Protein AF-A0A8S0FQQ5-F1 (afdb_monomer)

Foldseek 3Di:
DLLCCCQPPPVCNVVSLVVCQVCVLVLLLVLLCQCVDDADDSNLSSLVSVVSCVVVPCLVSNLVSQVVVVDVVSNVVSVVSVVDDLLVSARPDQDDQDPLQDCVVFQFWAFPVPRDGDDPVVSRVVSSLVSGPCRPHRRVVVVVVVVGTDPVSVVRRVVSVVCSVVVDDDPDPPDPPDDDDD

Mean predicted aligned error: 12.07 Å

Sequence (182 aa):
MIARAFNKLKTLRQDARIWLLKYPEHAITGLLPAALGKTGEAQDNARAALRMLTENGHQPLLQEIARRYNQPEVTDAVNALLALDPLDNHPTKIPTLPTFYQPSLWTRPLLKANAQSLPDSALLHLGEMLRFPQEEALYPGLLQVKDACTTDSLAEFAWDLFTARTGRPLARRRKRVGRSLR

Solvent-accessible surface area (backbone atoms only — not comparable to full-atom values): 10772 Å² total; per-residue (Å²): 111,56,39,50,30,42,71,68,31,83,86,44,18,64,60,31,47,53,49,41,71,73,38,48,68,65,43,48,66,68,28,49,63,37,45,72,44,70,90,44,73,64,16,54,24,21,44,52,50,51,47,54,41,38,78,74,66,41,46,67,58,49,55,51,55,30,55,72,68,74,38,69,68,53,39,50,52,49,50,50,60,71,67,50,54,74,71,71,73,60,63,92,71,76,70,78,81,58,93,70,72,56,68,89,83,44,56,62,36,24,31,64,90,74,68,44,61,60,53,73,69,56,51,52,52,52,53,49,59,70,64,48,85,71,81,87,57,77,58,54,61,58,54,52,48,58,71,45,29,35,69,69,35,45,50,49,29,54,46,44,54,50,29,53,73,67,73,52,88,70,81,72,79,71,75,89,82,73,89,78,93,129

Nearest PDB structures (foldseek):
  8cdj-assembly1_D  TM=4.558E-01  e=4.189E+00  Homo sapiens
  8g4j-assembly2_B  TM=3.381E-01  e=1.688E+00  Cavia porcellus

Radius of gyration: 21.46 Å; Cα contacts (8 Å, |Δi|>4): 164; chains: 1; bounding box: 44×34×77 Å

pLDDT: mean 75.8, std 12.24, range [32.28, 89.06]

Secondary structure (DSSP, 8-state):
-HHHHHHH-TTTHHHHHHHHHHSHHHHHHHHHHHHHSSSSHHHHHHHHH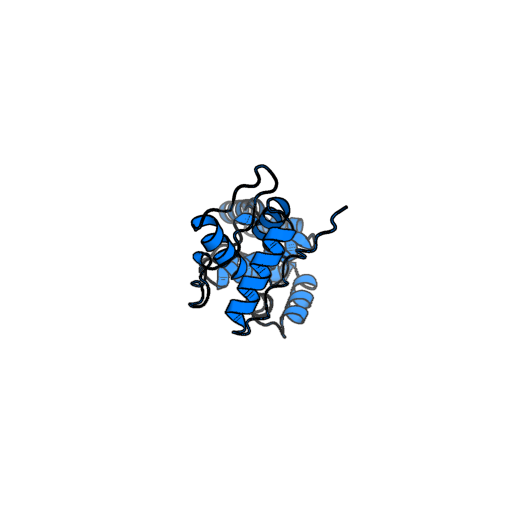HHHHIIIIIHHHHHHHHHHTT-HHHHHHHHHHHHS-GGG---SSPPPPPTT--GGGSPPPBBTTT-PBPPHHHHHHHHHHHTS--SSS--HHHHHHHHHB-HHHHHHHHHHHHHHHHT---------------

Structure (mmCIF, N/CA/C/O backbone):
data_AF-A0A8S0FQQ5-F1
#
_entry.id   AF-A0A8S0FQQ5-F1
#
loop_
_atom_site.group_PDB
_atom_site.id
_atom_site.type_symbol
_atom_site.label_atom_id
_atom_site.label_alt_id
_atom_site.label_comp_id
_atom_site.label_asym_id
_atom_site.label_entity_id
_atom_site.label_seq_id
_atom_site.pdbx_PDB_ins_code
_atom_site.Cartn_x
_atom_site.Cartn_y
_atom_site.Cartn_z
_atom_site.occupancy
_atom_site.B_iso_or_equiv
_atom_site.auth_seq_id
_atom_site.auth_comp_id
_atom_site.auth_asym_id
_atom_site.auth_atom_id
_atom_site.pdbx_PDB_model_num
ATOM 1 N N . MET A 1 1 ? -15.777 -6.438 9.113 1.00 59.88 1 MET A N 1
ATOM 2 C CA . MET A 1 1 ? -16.432 -6.806 7.832 1.00 59.88 1 MET A CA 1
ATOM 3 C C . MET A 1 1 ? -16.317 -5.711 6.774 1.00 59.88 1 MET A C 1
ATOM 5 O O . MET A 1 1 ? -15.878 -6.029 5.678 1.00 59.88 1 MET A O 1
ATOM 9 N N . ILE A 1 2 ? -16.615 -4.444 7.086 1.00 67.88 2 ILE A N 1
ATOM 10 C CA . ILE A 1 2 ? -16.604 -3.345 6.098 1.00 67.88 2 ILE A CA 1
ATOM 11 C C . ILE A 1 2 ? -15.196 -3.021 5.563 1.00 67.88 2 ILE A C 1
ATOM 13 O O . ILE A 1 2 ? -15.035 -2.905 4.356 1.00 67.88 2 ILE A O 1
ATOM 17 N N . ALA A 1 3 ? -14.150 -3.013 6.401 1.00 65.06 3 ALA A N 1
ATOM 18 C CA . ALA A 1 3 ? -12.768 -2.829 5.919 1.00 65.06 3 ALA A CA 1
ATOM 19 C C . ALA A 1 3 ? -12.280 -3.945 4.978 1.00 65.06 3 ALA A C 1
ATOM 21 O O . ALA A 1 3 ? -11.547 -3.686 4.031 1.00 65.06 3 ALA A O 1
ATOM 22 N N . ARG A 1 4 ? -12.726 -5.189 5.193 1.00 70.88 4 ARG A N 1
ATOM 23 C CA . ARG A 1 4 ? -12.446 -6.296 4.266 1.00 70.88 4 ARG A CA 1
ATOM 24 C C . ARG A 1 4 ? -13.230 -6.135 2.964 1.00 70.88 4 ARG A C 1
ATOM 26 O O . ARG A 1 4 ? -12.691 -6.411 1.904 1.00 70.88 4 ARG A O 1
ATOM 33 N N . ALA A 1 5 ? -14.488 -5.697 3.032 1.00 63.84 5 ALA A N 1
ATOM 34 C CA . ALA A 1 5 ? -15.281 -5.425 1.835 1.00 63.84 5 ALA A CA 1
ATOM 35 C C . ALA A 1 5 ? -14.650 -4.306 0.993 1.00 63.84 5 ALA A C 1
ATOM 37 O O . ALA A 1 5 ? -14.487 -4.469 -0.210 1.00 63.84 5 ALA A O 1
ATOM 38 N N . PHE A 1 6 ? -14.188 -3.242 1.645 1.00 58.16 6 PHE A N 1
ATOM 39 C CA . PHE A 1 6 ? -13.429 -2.163 1.026 1.00 58.16 6 PHE A CA 1
ATOM 40 C C . PHE A 1 6 ? -12.131 -2.654 0.352 1.00 58.16 6 PHE A C 1
ATOM 42 O O . PHE A 1 6 ? -11.937 -2.421 -0.839 1.00 58.16 6 PHE A O 1
ATOM 49 N N . ASN A 1 7 ? -11.294 -3.409 1.071 1.00 64.50 7 ASN A N 1
ATOM 50 C CA . ASN A 1 7 ? -9.952 -3.785 0.604 1.00 64.50 7 ASN A CA 1
ATOM 51 C C . ASN A 1 7 ? -9.863 -5.119 -0.168 1.00 64.50 7 ASN A C 1
ATOM 53 O O . ASN A 1 7 ? -8.773 -5.614 -0.431 1.00 64.50 7 ASN A O 1
ATOM 57 N N . LYS A 1 8 ? -10.981 -5.807 -0.433 1.00 65.50 8 LYS A N 1
ATOM 58 C CA . LYS A 1 8 ? -10.959 -7.097 -1.162 1.00 65.50 8 LYS A CA 1
ATOM 59 C C . LYS A 1 8 ? -12.085 -7.257 -2.167 1.00 65.50 8 LYS A C 1
ATOM 61 O O . LYS A 1 8 ? -11.915 -7.954 -3.167 1.00 65.50 8 LYS A O 1
ATOM 66 N N . LEU A 1 9 ? -13.256 -6.681 -1.907 1.00 66.75 9 LEU A N 1
ATOM 67 C CA . LEU A 1 9 ? -14.448 -6.944 -2.707 1.00 66.75 9 LEU A CA 1
ATOM 68 C C . LEU A 1 9 ? -14.660 -5.795 -3.686 1.00 66.75 9 LEU A C 1
ATOM 70 O O . LEU A 1 9 ? -15.312 -4.812 -3.361 1.00 66.75 9 LEU A O 1
ATOM 74 N N . LYS A 1 10 ? -14.146 -5.945 -4.916 1.00 64.94 10 LYS A N 1
ATOM 75 C CA . LYS A 1 10 ? -14.287 -4.940 -5.991 1.00 64.94 10 LYS A CA 1
ATOM 76 C C . LYS A 1 10 ? -15.727 -4.439 -6.174 1.00 64.94 10 LYS A C 1
ATOM 78 O O . LYS A 1 10 ? -15.916 -3.267 -6.463 1.00 64.94 10 LYS A O 1
ATOM 83 N N . THR A 1 11 ? -16.719 -5.313 -5.999 1.00 68.62 11 THR A N 1
ATOM 84 C CA . THR A 1 11 ? -18.147 -4.995 -6.147 1.00 68.62 11 THR A CA 1
ATOM 85 C C . THR A 1 11 ? -18.728 -4.223 -4.965 1.00 68.62 11 THR A C 1
ATOM 87 O O . THR A 1 11 ? -19.568 -3.363 -5.173 1.00 68.62 11 THR A O 1
ATOM 90 N N . LEU A 1 12 ? -18.270 -4.498 -3.740 1.00 71.56 12 LEU A N 1
ATOM 91 C CA . LEU A 1 12 ? -18.779 -3.873 -2.510 1.00 71.56 12 LEU A CA 1
ATOM 92 C C . LEU A 1 12 ? -17.894 -2.722 -2.017 1.00 71.56 12 LEU A C 1
ATOM 94 O O . LEU A 1 12 ? -18.214 -2.079 -1.021 1.00 71.56 12 LEU A O 1
ATOM 98 N N . ARG A 1 13 ? -16.773 -2.455 -2.696 1.00 71.56 13 ARG A N 1
ATOM 99 C CA . ARG A 1 13 ? -15.806 -1.427 -2.306 1.00 71.56 13 ARG A CA 1
ATOM 100 C C . ARG A 1 13 ? -16.418 -0.037 -2.302 1.00 71.56 13 ARG A C 1
ATOM 102 O O . ARG A 1 13 ? -16.200 0.705 -1.350 1.00 71.56 13 ARG A O 1
ATOM 109 N N . GLN A 1 14 ? -17.165 0.308 -3.348 1.00 74.38 14 GLN A N 1
ATOM 110 C CA . GLN A 1 14 ? -17.753 1.638 -3.469 1.00 74.38 14 GLN A CA 1
ATOM 111 C C . GLN A 1 14 ? -18.776 1.881 -2.354 1.00 74.38 14 GLN A C 1
ATOM 113 O O . GLN A 1 14 ? -18.714 2.907 -1.682 1.00 74.38 14 GLN A O 1
ATOM 118 N N . ASP A 1 15 ? -19.632 0.897 -2.081 1.00 78.25 15 ASP A N 1
ATOM 119 C CA . ASP A 1 15 ? -20.621 0.969 -1.002 1.00 78.25 15 ASP A CA 1
ATOM 120 C C . ASP A 1 15 ? -19.953 1.013 0.377 1.00 78.25 15 ASP A C 1
ATOM 122 O O . ASP A 1 15 ? -20.341 1.803 1.240 1.00 78.25 15 ASP A O 1
ATOM 126 N N . ALA A 1 16 ? -18.894 0.220 0.577 1.00 79.25 16 ALA A N 1
ATOM 127 C CA . ALA A 1 16 ? -18.097 0.252 1.796 1.00 79.25 16 ALA A CA 1
ATOM 128 C C . ALA A 1 16 ? -17.423 1.618 1.992 1.00 79.25 16 ALA A C 1
ATOM 130 O O . ALA A 1 16 ? -17.444 2.146 3.100 1.00 79.25 16 ALA A O 1
ATOM 131 N N . ARG A 1 17 ? -16.879 2.223 0.930 1.00 79.38 17 ARG A N 1
ATOM 132 C CA . ARG A 1 17 ? -16.283 3.564 0.972 1.00 79.38 17 ARG A CA 1
ATOM 133 C C . ARG A 1 17 ? -17.321 4.626 1.318 1.00 79.38 17 ARG A C 1
ATOM 135 O O . ARG A 1 17 ? -17.073 5.438 2.203 1.00 79.38 17 ARG A O 1
ATOM 142 N N . ILE A 1 18 ? -18.485 4.595 0.668 1.00 83.94 18 ILE A N 1
ATOM 143 C CA . ILE A 1 18 ? -19.594 5.514 0.959 1.00 83.94 18 ILE A CA 1
ATOM 144 C C . ILE A 1 18 ? -19.992 5.398 2.431 1.00 83.94 18 ILE A C 1
ATOM 146 O O . ILE A 1 18 ? -20.146 6.413 3.105 1.00 83.94 18 ILE A O 1
ATOM 150 N N . TRP A 1 19 ? -20.112 4.178 2.956 1.00 87.25 19 TRP A N 1
ATOM 151 C CA . TRP A 1 19 ? -20.448 3.969 4.360 1.00 87.25 19 TRP A CA 1
ATOM 152 C C . TRP A 1 19 ? -19.359 4.484 5.311 1.00 87.25 19 TRP A C 1
ATOM 154 O O . TRP A 1 19 ? -19.681 5.161 6.284 1.00 87.25 19 TRP A O 1
ATOM 164 N N . LEU A 1 20 ? -18.080 4.213 5.017 1.00 85.38 20 LEU A N 1
ATOM 165 C CA . LEU A 1 20 ? -16.943 4.672 5.824 1.00 85.38 20 LEU A CA 1
ATOM 166 C C . LEU A 1 20 ? -16.873 6.204 5.885 1.00 85.38 20 LEU A C 1
ATOM 168 O O . LEU A 1 20 ? -16.684 6.754 6.965 1.00 85.38 20 LEU A O 1
ATOM 172 N N . LEU A 1 21 ? -17.084 6.887 4.756 1.00 86.19 21 LEU A N 1
ATOM 173 C CA . LEU A 1 21 ? -17.114 8.353 4.691 1.00 86.19 21 LEU A CA 1
ATOM 174 C C . LEU A 1 21 ? -18.376 8.949 5.323 1.00 86.19 21 LEU A C 1
ATOM 176 O O . LEU A 1 21 ? -18.340 10.058 5.848 1.00 86.19 21 LEU A O 1
ATOM 180 N N . LYS A 1 22 ? -19.496 8.220 5.297 1.00 88.50 22 LYS A N 1
ATOM 181 C CA . LYS A 1 22 ? -20.749 8.647 5.932 1.00 88.50 22 LYS A CA 1
ATOM 182 C C . LYS A 1 22 ? -20.711 8.505 7.457 1.00 88.50 22 LYS A C 1
ATOM 184 O O . LYS A 1 22 ? -21.326 9.311 8.148 1.00 88.50 22 LYS A O 1
ATOM 189 N N . TYR A 1 23 ? -19.995 7.507 7.979 1.00 87.75 23 TYR A N 1
ATOM 190 C CA . TYR A 1 23 ? -19.892 7.220 9.415 1.00 87.75 23 TYR A CA 1
ATOM 191 C C . TYR A 1 23 ? -18.430 7.088 9.885 1.00 87.75 23 TYR A C 1
ATOM 193 O O . TYR A 1 23 ? -18.047 6.046 10.432 1.00 87.75 23 TYR A O 1
ATOM 201 N N . PRO A 1 24 ? -17.599 8.137 9.723 1.00 87.50 24 PRO A N 1
ATOM 202 C CA . PRO A 1 24 ? -16.160 8.047 9.962 1.00 87.50 24 PRO A CA 1
ATOM 203 C C . PRO A 1 24 ? -15.827 7.789 11.437 1.00 87.50 24 PRO A C 1
ATOM 205 O O . PRO A 1 24 ? -14.917 7.024 11.734 1.00 87.50 24 PRO A O 1
ATOM 208 N N . GLU A 1 25 ? -16.604 8.327 12.381 1.00 88.25 25 GLU A N 1
ATOM 209 C CA . GLU A 1 25 ? -16.388 8.103 13.819 1.00 88.25 25 GLU A CA 1
ATOM 210 C C . GLU A 1 25 ? -16.600 6.635 14.224 1.00 88.25 25 GLU A C 1
ATOM 212 O O . GLU A 1 25 ? -15.787 6.044 14.939 1.00 88.25 25 GLU A O 1
ATOM 217 N N . HIS A 1 26 ? -17.666 6.014 13.714 1.00 87.69 26 HIS A N 1
ATOM 218 C CA . HIS A 1 26 ? -17.996 4.618 14.010 1.00 87.69 26 HIS A CA 1
ATOM 219 C C . HIS A 1 26 ? -17.000 3.674 13.334 1.00 87.69 26 HIS A C 1
ATOM 221 O O . HIS A 1 26 ? -16.572 2.679 13.923 1.00 87.69 26 HIS A O 1
ATOM 227 N N . ALA A 1 27 ? -16.599 4.017 12.107 1.00 87.56 27 ALA A N 1
ATOM 228 C CA . ALA A 1 27 ? -15.558 3.315 11.384 1.00 87.56 27 ALA A CA 1
ATOM 229 C C . ALA A 1 27 ? -14.238 3.342 12.159 1.00 87.56 27 ALA A C 1
ATOM 231 O O . ALA A 1 27 ? -13.706 2.283 12.477 1.00 87.56 27 ALA A O 1
ATOM 232 N N . ILE A 1 28 ? -13.734 4.523 12.523 1.00 87.19 28 ILE A N 1
ATOM 233 C CA . ILE A 1 28 ? -12.456 4.660 13.229 1.00 87.19 28 ILE A CA 1
ATOM 234 C C . ILE A 1 28 ? -12.481 3.896 14.551 1.00 87.19 28 ILE A C 1
ATOM 236 O O . ILE A 1 28 ? -11.562 3.126 14.819 1.00 87.19 28 ILE A O 1
ATOM 240 N N . THR A 1 29 ? -13.549 4.038 15.338 1.00 87.31 29 THR A N 1
ATOM 241 C CA . THR A 1 29 ? -13.667 3.369 16.642 1.00 87.31 29 THR A CA 1
ATOM 242 C C . THR A 1 29 ? -13.578 1.847 16.513 1.00 87.31 29 THR A C 1
ATOM 244 O O . THR A 1 29 ? -12.898 1.205 17.308 1.00 87.31 29 THR A O 1
ATOM 247 N N . GLY A 1 30 ? -14.206 1.263 15.487 1.00 85.31 30 GLY A N 1
ATOM 248 C CA . GLY A 1 30 ? -14.146 -0.179 15.231 1.00 85.31 30 GLY A CA 1
ATOM 249 C C . GLY A 1 30 ? -12.868 -0.652 14.529 1.00 85.31 30 GLY A C 1
ATOM 250 O O . GLY A 1 30 ? -12.507 -1.825 14.634 1.00 85.31 30 GLY A O 1
ATOM 251 N N . LEU A 1 31 ? -12.181 0.231 13.800 1.00 85.81 31 LEU A N 1
ATOM 252 C CA . LEU A 1 31 ? -10.965 -0.092 13.051 1.00 85.81 31 LEU A CA 1
ATOM 253 C C . LEU A 1 31 ? -9.695 0.067 13.883 1.00 85.81 31 LEU A C 1
ATOM 255 O O . LEU A 1 31 ? -8.736 -0.658 13.627 1.00 85.81 31 LEU A O 1
ATOM 259 N N . LEU A 1 32 ? -9.691 0.948 14.888 1.00 85.25 32 LEU A N 1
ATOM 260 C CA . LEU A 1 32 ? -8.531 1.199 15.747 1.00 85.25 32 LEU A CA 1
ATOM 261 C C . LEU A 1 32 ? -7.985 -0.094 16.383 1.00 85.25 32 LEU A C 1
ATOM 263 O O . LEU A 1 32 ? -6.804 -0.391 16.194 1.00 85.25 32 LEU A O 1
ATOM 267 N N . PRO A 1 33 ? -8.814 -0.936 17.040 1.00 84.38 33 PRO A N 1
ATOM 268 C CA . PRO A 1 33 ? -8.320 -2.163 17.664 1.00 84.38 33 PRO A CA 1
ATOM 269 C C . PRO A 1 33 ? -7.786 -3.171 16.640 1.00 84.38 33 PRO A C 1
ATOM 271 O O . PRO A 1 33 ? -6.840 -3.903 16.914 1.00 84.38 33 PRO A O 1
ATOM 274 N N . ALA A 1 34 ? -8.368 -3.204 15.437 1.00 84.56 34 ALA A N 1
ATOM 275 C CA . ALA A 1 34 ? -7.908 -4.077 14.360 1.00 84.56 34 ALA A CA 1
ATOM 276 C C . ALA A 1 34 ? -6.589 -3.584 13.736 1.00 84.56 34 ALA A C 1
ATOM 278 O O . ALA A 1 34 ? -5.744 -4.403 13.385 1.00 84.56 34 ALA A O 1
ATOM 279 N N . ALA A 1 35 ? -6.389 -2.267 13.633 1.00 83.94 35 ALA A N 1
ATOM 280 C CA . ALA A 1 35 ? -5.174 -1.654 13.098 1.00 83.94 35 ALA A CA 1
ATOM 281 C C . ALA A 1 35 ? -3.974 -1.761 14.058 1.00 83.94 35 ALA A C 1
ATOM 283 O O . ALA A 1 35 ? -2.831 -1.875 13.604 1.00 83.94 35 ALA A O 1
ATOM 284 N N . LEU A 1 36 ? -4.234 -1.754 15.368 1.00 82.62 36 LEU A N 1
ATOM 285 C CA . LEU A 1 36 ? -3.226 -1.907 16.426 1.00 82.62 36 LEU A CA 1
ATOM 286 C C . LEU A 1 36 ? -3.043 -3.359 16.893 1.00 82.62 36 LEU A C 1
ATOM 288 O O . LEU A 1 36 ? -2.103 -3.663 17.621 1.00 82.62 36 LEU A O 1
ATOM 292 N N . GLY A 1 37 ? -3.939 -4.254 16.479 1.00 80.12 37 GLY A N 1
ATOM 293 C CA . GLY A 1 37 ? -3.918 -5.664 16.845 1.00 80.12 37 GLY A CA 1
ATOM 294 C C . GLY A 1 37 ? -2.818 -6.476 16.154 1.00 80.12 37 GLY A C 1
ATOM 295 O O . GLY A 1 37 ? -1.839 -5.954 15.623 1.00 80.12 37 GLY A O 1
ATOM 296 N N . LYS A 1 38 ? -2.988 -7.802 16.157 1.00 77.50 38 LYS A N 1
ATOM 297 C CA . LYS A 1 38 ? -2.005 -8.747 15.605 1.00 77.50 38 LYS A CA 1
ATOM 298 C C . LYS A 1 38 ? -1.747 -8.507 14.117 1.00 77.50 38 LYS A C 1
ATOM 300 O O . LYS A 1 38 ? -2.689 -8.332 13.342 1.00 77.50 38 LYS A O 1
ATOM 305 N N . THR A 1 39 ? -0.479 -8.616 13.725 1.00 75.50 39 THR A N 1
ATOM 306 C CA . THR A 1 39 ? -0.049 -8.504 12.331 1.00 75.50 39 THR A CA 1
ATOM 307 C C . THR A 1 39 ? -0.737 -9.545 11.455 1.00 75.50 39 THR A C 1
ATOM 309 O O . THR A 1 39 ? -0.754 -10.738 11.768 1.00 75.50 39 THR A O 1
ATOM 312 N N . GLY A 1 40 ? -1.324 -9.091 10.351 1.00 75.94 40 GLY A N 1
ATOM 313 C CA . GLY A 1 40 ? -2.044 -9.947 9.419 1.00 75.94 40 GLY A CA 1
ATOM 314 C C . GLY A 1 40 ? -3.076 -9.191 8.592 1.00 75.94 40 GLY A C 1
ATOM 315 O O . GLY A 1 40 ? -3.189 -7.972 8.645 1.00 75.94 40 GLY A O 1
ATOM 316 N N . GLU A 1 41 ? -3.886 -9.940 7.847 1.00 73.81 41 GLU A N 1
ATOM 317 C CA . GLU A 1 41 ? -4.825 -9.374 6.869 1.00 73.81 41 GLU A CA 1
ATOM 318 C C . GLU A 1 41 ? -5.848 -8.410 7.495 1.00 73.81 41 GLU A C 1
ATOM 320 O O . GLU A 1 41 ? -6.231 -7.413 6.886 1.00 73.81 41 GLU A O 1
ATOM 325 N N . ALA A 1 42 ? -6.302 -8.689 8.719 1.00 77.12 42 ALA A N 1
ATOM 326 C CA . ALA A 1 42 ? -7.230 -7.809 9.425 1.00 77.12 42 ALA A CA 1
ATOM 327 C C . ALA A 1 42 ? -6.599 -6.443 9.740 1.00 77.12 42 ALA A C 1
ATOM 329 O O . ALA A 1 42 ? -7.276 -5.424 9.600 1.00 77.12 42 ALA A O 1
ATOM 330 N N . GLN A 1 43 ? -5.313 -6.435 10.101 1.00 82.31 43 GLN A N 1
ATOM 331 C CA . GLN A 1 43 ? -4.548 -5.221 10.349 1.00 82.31 43 GLN A CA 1
ATOM 332 C C . GLN A 1 43 ? -4.327 -4.442 9.051 1.00 82.31 43 GLN A C 1
ATOM 334 O O . GLN A 1 43 ? -4.632 -3.252 9.012 1.00 82.31 43 GLN A O 1
ATOM 339 N N . ASP A 1 44 ? -3.892 -5.111 7.979 1.00 75.81 44 ASP A N 1
ATOM 340 C CA . ASP A 1 44 ? -3.676 -4.486 6.666 1.00 75.81 44 ASP A CA 1
ATOM 341 C C . ASP A 1 44 ? -4.964 -3.807 6.157 1.00 75.81 44 ASP A C 1
ATOM 343 O O . ASP A 1 44 ? -4.956 -2.638 5.771 1.00 75.81 44 ASP A O 1
ATOM 347 N N . ASN A 1 45 ? -6.106 -4.505 6.235 1.00 77.94 45 ASN A N 1
ATOM 348 C CA . ASN A 1 45 ? -7.409 -3.963 5.835 1.00 77.94 45 ASN A CA 1
ATOM 349 C C . ASN A 1 45 ? -7.829 -2.756 6.691 1.00 77.94 45 ASN A C 1
ATOM 351 O O . ASN A 1 45 ? -8.398 -1.795 6.172 1.00 77.94 45 ASN A O 1
ATOM 355 N N . ALA A 1 46 ? -7.594 -2.814 8.006 1.00 83.94 46 ALA A N 1
ATOM 356 C CA . ALA A 1 46 ? -7.956 -1.733 8.915 1.00 83.94 46 ALA A CA 1
ATOM 357 C C . ALA A 1 46 ? -7.089 -0.488 8.690 1.00 83.94 46 ALA A C 1
ATOM 359 O O . ALA A 1 46 ? -7.621 0.617 8.619 1.00 83.94 46 ALA A O 1
ATOM 360 N N . ARG A 1 47 ? -5.778 -0.668 8.499 1.00 83.12 47 ARG A N 1
ATOM 361 C CA . ARG A 1 47 ? -4.841 0.417 8.182 1.00 83.12 47 ARG A CA 1
ATOM 362 C C . ARG A 1 47 ? -5.174 1.085 6.850 1.00 83.12 47 ARG A C 1
ATOM 364 O O . ARG A 1 47 ? -5.191 2.310 6.794 1.00 83.12 47 ARG A O 1
ATOM 371 N N . ALA A 1 48 ? -5.510 0.309 5.817 1.00 79.06 48 ALA A N 1
ATOM 372 C CA . ALA A 1 48 ? -5.940 0.849 4.526 1.00 79.06 48 ALA A CA 1
ATOM 373 C C . ALA A 1 48 ? -7.201 1.723 4.659 1.00 79.06 48 ALA A C 1
ATOM 375 O O . ALA A 1 48 ? -7.230 2.851 4.175 1.00 79.06 48 ALA A O 1
ATOM 376 N N . ALA A 1 49 ? -8.219 1.246 5.384 1.00 83.00 49 ALA A N 1
ATOM 377 C CA . ALA A 1 49 ? -9.445 2.011 5.610 1.00 83.00 49 ALA A CA 1
ATOM 378 C C . ALA A 1 49 ? -9.209 3.287 6.444 1.00 83.00 49 ALA A C 1
ATOM 380 O O . ALA A 1 49 ? -9.783 4.329 6.135 1.00 83.00 49 ALA A O 1
ATOM 381 N N . LEU A 1 50 ? -8.355 3.234 7.475 1.00 85.25 50 LEU A N 1
ATOM 382 C CA . LEU A 1 50 ? -7.980 4.417 8.260 1.00 85.25 50 LEU A CA 1
ATOM 383 C C . LEU A 1 50 ? -7.210 5.439 7.417 1.00 85.25 50 LEU A C 1
ATOM 385 O O . LEU A 1 50 ? -7.496 6.628 7.509 1.00 85.25 50 LEU A O 1
ATOM 389 N N . ARG A 1 51 ? -6.287 4.987 6.561 1.00 81.25 51 ARG A N 1
ATOM 390 C CA . ARG A 1 51 ? -5.532 5.860 5.655 1.00 81.25 51 ARG A CA 1
ATOM 391 C C . ARG A 1 51 ? -6.454 6.576 4.671 1.00 81.25 51 ARG A C 1
ATOM 393 O O . ARG A 1 51 ? -6.393 7.798 4.571 1.00 81.25 51 ARG A O 1
ATOM 400 N N . MET A 1 52 ? -7.376 5.847 4.045 1.00 82.75 52 MET A N 1
ATOM 401 C CA . MET A 1 52 ? -8.401 6.441 3.185 1.00 82.75 52 MET A CA 1
ATOM 402 C C . MET A 1 52 ? -9.180 7.534 3.928 1.00 82.75 52 MET A C 1
ATOM 404 O O . MET A 1 52 ? -9.350 8.636 3.413 1.00 82.75 52 MET A O 1
ATOM 408 N N . LEU A 1 53 ? -9.582 7.293 5.179 1.00 85.38 53 LEU A N 1
ATOM 409 C CA . LEU A 1 53 ? -10.249 8.315 5.990 1.00 85.38 53 LEU A CA 1
ATOM 410 C C . LEU A 1 53 ? -9.346 9.531 6.260 1.00 85.38 53 LEU A C 1
ATOM 412 O O . LEU A 1 53 ? -9.821 10.663 6.173 1.00 85.38 53 LEU A O 1
ATOM 416 N N . THR A 1 54 ? -8.053 9.333 6.538 1.00 85.06 54 THR A N 1
ATOM 417 C CA . THR A 1 54 ? -7.103 10.443 6.741 1.00 85.06 54 THR A CA 1
ATOM 418 C C . THR A 1 54 ? -6.877 11.265 5.472 1.00 85.06 54 THR A C 1
ATOM 420 O O . THR A 1 54 ? -6.880 12.491 5.548 1.00 85.06 54 THR A O 1
ATOM 423 N N . GLU A 1 55 ? -6.783 10.621 4.306 1.00 81.69 55 GLU A N 1
ATOM 424 C CA . GLU A 1 55 ? -6.649 11.283 3.000 1.00 81.69 55 GLU A CA 1
ATOM 425 C C . GLU A 1 55 ? -7.902 12.097 2.638 1.00 81.69 55 GLU A C 1
ATOM 427 O O . GLU A 1 55 ? -7.806 13.116 1.961 1.00 81.69 55 GLU A O 1
ATOM 432 N N . ASN A 1 56 ? -9.074 11.699 3.145 1.00 84.19 56 ASN A N 1
ATOM 433 C CA . ASN A 1 56 ? -10.326 12.454 3.020 1.00 84.19 56 ASN A CA 1
ATOM 434 C C . ASN A 1 56 ? -10.515 13.506 4.140 1.00 84.19 56 ASN A C 1
ATOM 436 O O . ASN A 1 56 ? -11.608 14.041 4.306 1.00 84.19 56 ASN A O 1
ATOM 440 N N . GLY A 1 57 ? -9.467 13.82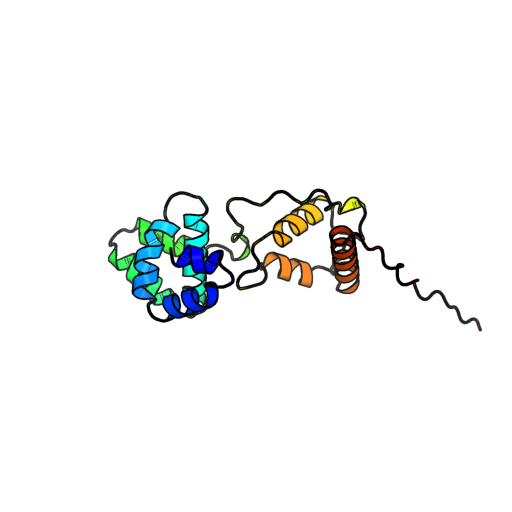4 4.910 1.00 85.00 57 GLY A N 1
ATOM 441 C CA . GLY A 1 57 ? -9.474 14.905 5.903 1.00 85.00 57 GLY A CA 1
ATOM 442 C C . GLY A 1 57 ? -9.950 14.512 7.306 1.00 85.00 57 GLY A C 1
ATOM 443 O O . GLY A 1 57 ? -10.055 15.373 8.177 1.00 85.00 57 GLY A O 1
ATOM 444 N N . HIS A 1 58 ? -10.191 13.226 7.582 1.00 88.44 58 HIS A N 1
ATOM 445 C CA . HIS A 1 58 ? -10.625 12.753 8.906 1.00 88.44 58 HIS A CA 1
ATOM 446 C C . HIS A 1 58 ? -9.466 12.460 9.878 1.00 88.44 58 HIS A C 1
ATOM 448 O O . HIS A 1 58 ? -9.669 11.814 10.907 1.00 88.44 58 HIS A O 1
ATOM 454 N N . GLN A 1 59 ? -8.254 12.950 9.600 1.00 86.50 59 GLN A N 1
ATOM 455 C CA . GLN A 1 59 ? -7.109 12.818 10.509 1.00 86.50 59 GLN A CA 1
ATOM 456 C C . GLN A 1 59 ? -7.357 13.418 11.910 1.00 86.50 59 GLN A C 1
ATOM 458 O O . GLN A 1 59 ? -7.038 12.738 12.889 1.00 86.50 59 GLN A O 1
ATOM 463 N N . PRO A 1 60 ? -7.970 14.612 12.070 1.00 87.94 60 PRO A N 1
ATOM 464 C CA . PRO A 1 60 ? -8.263 15.150 13.401 1.00 87.94 60 PRO A CA 1
ATOM 465 C C . PRO A 1 60 ? -9.230 14.263 14.195 1.00 87.94 60 PRO A C 1
ATOM 467 O O . PRO A 1 60 ? -9.064 14.078 15.398 1.00 87.94 60 PRO A O 1
ATOM 470 N N . LEU A 1 61 ? -10.208 13.656 13.512 1.00 88.62 61 LEU A N 1
ATOM 471 C CA . LEU A 1 61 ? -11.178 12.748 14.127 1.00 88.62 61 LEU A CA 1
ATOM 472 C C . LEU A 1 61 ? -10.513 11.451 14.611 1.00 88.62 61 LEU A C 1
ATOM 474 O O . LEU A 1 61 ? -10.870 10.933 15.666 1.00 88.62 61 LEU A O 1
ATOM 478 N N . LEU A 1 62 ? -9.518 10.947 13.873 1.00 87.75 62 LEU A N 1
ATOM 479 C CA . LEU A 1 62 ? -8.721 9.793 14.288 1.00 87.75 62 LEU A CA 1
ATOM 480 C C . LEU A 1 62 ? -7.956 10.065 15.589 1.00 87.75 62 LEU A C 1
ATOM 482 O O . LEU A 1 62 ? -7.989 9.241 16.501 1.00 87.75 62 LEU A O 1
ATOM 486 N N . GLN A 1 63 ? -7.308 11.228 15.689 1.00 87.00 63 GLN A N 1
ATOM 487 C CA . GLN A 1 63 ? -6.585 11.633 16.897 1.00 87.00 63 GLN A CA 1
ATOM 488 C C . GLN A 1 63 ? -7.526 11.855 18.084 1.00 87.00 63 GLN A C 1
ATOM 490 O O . GLN A 1 63 ? -7.214 11.446 19.200 1.00 87.00 63 GLN A O 1
ATOM 495 N N . GLU A 1 64 ? -8.690 12.459 17.846 1.00 89.06 64 GLU A N 1
ATOM 496 C CA . GLU A 1 64 ? -9.706 12.661 18.878 1.00 89.06 64 GLU A CA 1
ATOM 497 C C . GLU A 1 64 ? -10.211 11.325 19.437 1.00 89.06 64 GLU A C 1
ATOM 499 O O . GLU A 1 64 ? -10.242 11.123 20.649 1.00 89.06 64 GLU A O 1
ATOM 504 N N . ILE A 1 65 ? -10.528 10.364 18.567 1.00 87.12 65 ILE A N 1
ATOM 505 C CA . ILE A 1 65 ? -10.971 9.035 19.001 1.00 87.12 65 ILE A CA 1
ATOM 506 C C . ILE A 1 65 ? -9.855 8.305 19.747 1.00 87.12 65 ILE A C 1
ATOM 508 O O . ILE A 1 65 ? -10.134 7.697 20.776 1.00 87.12 65 ILE A O 1
ATOM 512 N N . ALA A 1 66 ? -8.600 8.403 19.296 1.00 86.75 66 ALA A N 1
ATOM 513 C CA . ALA A 1 66 ? -7.458 7.826 20.006 1.00 86.75 66 ALA A CA 1
ATOM 514 C C . ALA A 1 66 ? -7.331 8.376 21.439 1.00 86.75 66 ALA A C 1
ATOM 516 O O . ALA A 1 66 ? -7.144 7.604 22.377 1.00 86.75 66 ALA A O 1
ATOM 517 N N . ARG A 1 67 ? -7.530 9.689 21.629 1.00 87.00 67 ARG A N 1
ATOM 518 C CA . ARG A 1 67 ? -7.520 10.327 22.957 1.00 87.00 67 ARG A CA 1
ATOM 519 C C . ARG A 1 67 ? -8.648 9.836 23.861 1.00 87.00 67 ARG A C 1
ATOM 521 O O . ARG A 1 67 ? -8.429 9.674 25.058 1.00 87.00 67 ARG A O 1
ATOM 528 N N . ARG A 1 68 ? -9.831 9.534 23.311 1.00 88.31 68 ARG A N 1
ATOM 529 C CA . ARG A 1 68 ? -10.969 9.001 24.088 1.00 88.31 68 ARG A CA 1
ATOM 530 C C . ARG A 1 68 ? -10.701 7.631 24.712 1.00 88.31 68 ARG A C 1
ATOM 532 O O . ARG A 1 68 ? -11.334 7.305 25.710 1.00 88.31 68 ARG A O 1
ATOM 539 N N . TYR A 1 69 ? -9.762 6.848 24.174 1.00 81.50 69 TYR A N 1
ATOM 540 C CA . TYR A 1 69 ? -9.332 5.593 24.803 1.00 81.50 69 TYR A CA 1
ATOM 541 C C . TYR A 1 69 ? -8.539 5.817 26.102 1.00 81.50 69 TYR A C 1
ATOM 543 O O . TYR A 1 69 ? -8.340 4.862 26.847 1.00 81.50 69 TYR A O 1
ATOM 551 N N . ASN A 1 70 ? -8.107 7.055 26.388 1.00 81.44 70 ASN A N 1
ATOM 552 C CA . ASN A 1 70 ? -7.354 7.456 27.582 1.00 81.44 70 ASN A CA 1
ATOM 553 C C . ASN A 1 70 ? -6.120 6.575 27.865 1.00 81.44 70 ASN A C 1
ATOM 555 O O . ASN A 1 70 ? -5.722 6.388 29.013 1.00 81.44 70 ASN A O 1
ATOM 559 N N . GLN A 1 71 ? -5.537 6.019 26.800 1.00 84.81 71 GLN A N 1
ATOM 560 C CA . GLN A 1 71 ? -4.354 5.167 26.820 1.00 84.81 71 GLN A CA 1
ATOM 561 C C . GLN A 1 71 ? -3.262 5.837 25.977 1.00 84.81 71 GLN A C 1
ATOM 563 O O . GLN A 1 71 ? -3.479 6.069 24.777 1.00 84.81 71 GLN A O 1
ATOM 568 N N . PRO A 1 72 ? -2.105 6.181 26.571 1.00 82.56 72 PRO A N 1
ATOM 569 C CA . PRO A 1 72 ? -1.013 6.804 25.832 1.00 82.56 72 PRO A CA 1
ATOM 570 C C . PRO A 1 72 ? -0.498 5.885 24.719 1.00 82.56 72 PRO A C 1
ATOM 572 O O . PRO A 1 72 ? -0.245 6.360 23.618 1.00 82.56 72 PRO A O 1
ATOM 575 N N . GLU A 1 73 ? -0.489 4.567 24.934 1.00 83.69 73 GLU A N 1
ATOM 576 C CA . GLU A 1 73 ? -0.018 3.580 23.958 1.00 83.69 73 GLU A CA 1
ATOM 577 C C . GLU A 1 73 ? -0.843 3.605 22.665 1.00 83.69 73 GLU A C 1
ATOM 579 O O . GLU A 1 73 ? -0.306 3.459 21.568 1.00 83.69 73 GLU A O 1
ATOM 584 N N . VAL A 1 74 ? -2.157 3.820 22.780 1.00 83.75 74 VAL A N 1
ATOM 585 C CA . VAL A 1 74 ? -3.063 3.921 21.628 1.00 83.75 74 VAL A CA 1
ATOM 586 C C . VAL A 1 74 ? -2.786 5.199 20.840 1.00 83.75 74 VAL A C 1
ATOM 588 O O . VAL A 1 74 ? -2.761 5.177 19.609 1.00 83.75 74 VAL A O 1
ATOM 591 N N . THR A 1 75 ? -2.547 6.305 21.542 1.00 84.19 75 THR A N 1
ATOM 592 C CA . THR A 1 75 ? -2.236 7.598 20.918 1.00 84.19 75 THR A CA 1
ATOM 593 C C . THR A 1 75 ? -0.882 7.550 20.213 1.00 84.19 75 THR A C 1
ATOM 595 O O . THR A 1 75 ? -0.773 7.976 19.063 1.00 84.19 75 THR A O 1
ATOM 598 N N . ASP A 1 76 ? 0.125 6.960 20.854 1.00 84.44 76 ASP A N 1
ATOM 599 C CA . ASP A 1 76 ? 1.459 6.776 20.285 1.00 84.44 76 ASP A CA 1
ATOM 600 C C . ASP A 1 76 ? 1.426 5.857 19.068 1.00 84.44 76 ASP A C 1
ATOM 602 O O . ASP A 1 76 ? 2.027 6.168 18.041 1.00 84.44 76 ASP A O 1
ATOM 606 N N . ALA A 1 77 ? 0.662 4.766 19.125 1.00 82.88 77 ALA A N 1
ATOM 607 C CA . ALA A 1 77 ? 0.537 3.858 17.996 1.00 82.88 77 ALA A CA 1
ATOM 608 C C . ALA A 1 77 ? -0.216 4.489 16.811 1.00 82.88 77 ALA A C 1
ATOM 610 O O . ALA A 1 77 ? 0.127 4.233 15.656 1.00 82.88 77 ALA A O 1
ATOM 611 N N . VAL A 1 78 ? -1.203 5.354 17.069 1.00 85.00 78 VAL A N 1
ATOM 612 C CA . VAL A 1 78 ? -1.864 6.152 16.023 1.00 85.00 78 VAL A CA 1
ATOM 613 C C . VAL A 1 78 ? -0.906 7.185 15.430 1.00 85.00 78 VAL A C 1
ATOM 615 O O . VAL A 1 78 ? -0.863 7.334 14.211 1.00 85.00 78 VAL A O 1
ATOM 618 N N . ASN A 1 79 ? -0.094 7.855 16.248 1.00 84.19 79 ASN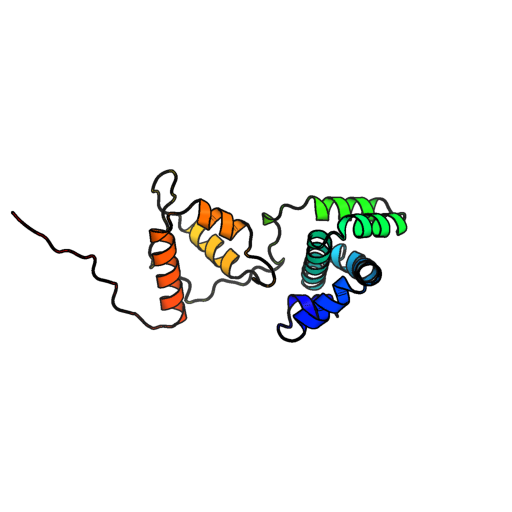 A N 1
ATOM 619 C CA . ASN A 1 79 ? 0.932 8.776 15.756 1.00 84.19 79 ASN A CA 1
ATOM 620 C C . ASN A 1 79 ? 1.993 8.048 14.922 1.00 84.19 79 ASN A C 1
ATOM 622 O O . ASN A 1 79 ? 2.357 8.535 13.857 1.00 84.19 79 ASN A O 1
ATOM 626 N N . ALA A 1 80 ? 2.427 6.860 15.344 1.00 82.31 80 ALA A N 1
ATOM 627 C CA . ALA A 1 80 ? 3.324 6.009 14.569 1.00 82.31 80 ALA A CA 1
ATOM 628 C C . ALA A 1 80 ? 2.687 5.566 13.241 1.00 82.31 80 ALA A C 1
ATOM 630 O O . ALA A 1 80 ? 3.359 5.543 12.214 1.00 82.31 80 ALA A O 1
ATOM 631 N N . LEU A 1 81 ? 1.381 5.274 13.231 1.00 79.69 81 LEU A N 1
ATOM 632 C CA . LEU A 1 81 ? 0.623 4.967 12.012 1.00 79.69 81 LEU A CA 1
ATOM 633 C C . LEU A 1 81 ? 0.557 6.160 11.053 1.00 79.69 81 LEU A C 1
ATOM 635 O O . LEU A 1 81 ? 0.669 5.973 9.845 1.00 79.69 81 LEU A O 1
ATOM 639 N N . LEU A 1 82 ? 0.398 7.376 11.574 1.00 79.12 82 LEU A N 1
ATOM 640 C CA . LEU A 1 82 ? 0.408 8.603 10.773 1.00 79.12 82 LEU A CA 1
ATOM 641 C C . LEU A 1 82 ? 1.818 8.985 10.295 1.00 79.12 82 LEU A C 1
ATOM 643 O O . LEU A 1 82 ? 1.952 9.581 9.231 1.00 79.12 82 LEU A O 1
ATOM 647 N N . ALA A 1 83 ? 2.850 8.642 11.067 1.00 80.31 83 ALA A N 1
ATOM 648 C CA . ALA A 1 83 ? 4.254 8.878 10.736 1.00 80.31 83 ALA A CA 1
ATOM 649 C C . ALA A 1 83 ? 4.852 7.818 9.792 1.00 80.31 83 ALA A C 1
ATOM 651 O O . ALA A 1 83 ? 5.948 8.021 9.276 1.00 80.31 83 ALA A O 1
ATOM 652 N N . LEU A 1 84 ? 4.156 6.697 9.574 1.00 72.62 84 LEU A N 1
ATOM 653 C CA . LEU A 1 84 ? 4.592 5.620 8.687 1.00 72.62 84 LEU A CA 1
ATOM 654 C C . LEU A 1 84 ? 4.733 6.124 7.247 1.00 72.62 84 LEU A C 1
ATOM 656 O O . LEU A 1 84 ? 3.777 6.652 6.663 1.00 72.62 84 LEU A O 1
ATOM 660 N N . ASP A 1 85 ? 5.921 5.911 6.677 1.00 67.75 85 ASP A N 1
ATOM 661 C CA . ASP A 1 85 ? 6.243 6.320 5.315 1.00 67.75 85 ASP A CA 1
ATOM 662 C C . ASP A 1 85 ? 5.226 5.692 4.340 1.00 67.75 85 ASP A C 1
ATOM 664 O O . ASP A 1 85 ? 4.888 4.507 4.455 1.00 67.75 85 ASP A O 1
ATOM 668 N N . PRO A 1 86 ? 4.698 6.453 3.367 1.00 65.56 86 PRO A N 1
ATOM 669 C CA . PRO A 1 86 ? 3.912 5.902 2.273 1.00 65.56 86 PRO A CA 1
ATOM 670 C C . PRO A 1 86 ? 4.537 4.671 1.578 1.00 65.56 86 PRO A C 1
ATOM 672 O O . PRO A 1 86 ? 3.789 3.840 1.057 1.00 65.56 86 PRO A O 1
ATOM 675 N N . LEU A 1 87 ? 5.868 4.537 1.589 1.00 62.59 87 LEU A N 1
ATOM 676 C CA . LEU A 1 87 ? 6.631 3.383 1.098 1.00 62.59 87 LEU A CA 1
ATOM 677 C C . LEU A 1 87 ? 6.568 2.154 2.016 1.00 62.59 87 LEU A C 1
ATOM 679 O O . LEU A 1 87 ? 6.707 1.033 1.548 1.00 62.59 87 LEU A O 1
ATOM 683 N N . ASP A 1 88 ? 6.282 2.303 3.303 1.00 65.44 88 ASP A N 1
ATOM 684 C CA . ASP A 1 88 ? 6.146 1.149 4.199 1.00 65.44 88 ASP A CA 1
ATOM 685 C C . ASP A 1 88 ? 4.771 0.466 4.070 1.00 65.44 88 ASP A C 1
ATOM 687 O O . ASP A 1 88 ? 4.493 -0.545 4.716 1.00 65.44 88 ASP A O 1
ATOM 691 N N . ASN A 1 89 ? 3.908 0.962 3.175 1.00 65.31 89 ASN A N 1
ATOM 692 C CA . ASN A 1 89 ? 2.608 0.368 2.862 1.00 65.31 89 ASN A CA 1
ATOM 693 C C . ASN A 1 89 ? 2.715 -0.795 1.880 1.00 65.31 89 ASN A C 1
ATOM 695 O O . ASN A 1 89 ? 2.196 -0.741 0.761 1.00 65.31 89 ASN A O 1
ATOM 699 N N . HIS A 1 90 ? 3.358 -1.869 2.305 1.00 63.44 90 HIS A N 1
ATOM 700 C CA . HIS A 1 90 ? 3.287 -3.142 1.609 1.00 63.44 90 HIS A CA 1
ATOM 701 C C . HIS A 1 90 ? 2.456 -4.138 2.427 1.00 63.44 90 HIS A C 1
ATOM 703 O O . HIS A 1 90 ? 2.429 -4.068 3.658 1.00 63.44 90 HIS A O 1
ATOM 709 N N . PRO A 1 91 ? 1.726 -5.057 1.767 1.00 62.28 91 PRO A N 1
ATOM 710 C CA . PRO A 1 91 ? 0.992 -6.093 2.477 1.00 62.28 91 PRO A CA 1
ATOM 711 C C . PRO A 1 91 ? 1.954 -6.910 3.342 1.00 62.28 91 PRO A C 1
ATOM 713 O O . PRO A 1 91 ? 3.034 -7.281 2.882 1.00 62.28 91 PRO A O 1
ATOM 716 N N . THR A 1 92 ? 1.517 -7.278 4.551 1.00 66.31 92 THR A N 1
ATOM 717 C CA . THR A 1 92 ? 2.314 -8.094 5.486 1.00 66.31 92 THR A CA 1
ATOM 718 C C . THR A 1 92 ? 2.789 -9.402 4.830 1.00 66.31 92 THR A C 1
ATOM 720 O O . THR A 1 92 ? 3.839 -9.950 5.158 1.00 66.31 92 THR A O 1
ATOM 723 N N . LYS A 1 93 ? 2.004 -9.923 3.879 1.00 62.88 93 LYS A N 1
ATOM 724 C CA . LYS A 1 93 ? 2.378 -11.056 3.030 1.00 62.88 93 LYS A CA 1
ATOM 725 C C . LYS A 1 93 ? 2.552 -10.588 1.593 1.00 62.88 93 LYS A C 1
ATOM 727 O O . LYS A 1 93 ? 1.562 -10.410 0.879 1.00 62.88 93 LYS A O 1
ATOM 732 N N . ILE A 1 94 ? 3.804 -10.456 1.162 1.00 66.88 94 ILE A N 1
ATOM 733 C CA . ILE A 1 94 ? 4.143 -10.233 -0.244 1.00 66.88 94 ILE A CA 1
ATOM 734 C C . ILE A 1 94 ? 3.854 -11.535 -1.008 1.00 66.88 94 ILE A C 1
ATOM 736 O O . ILE A 1 94 ? 4.421 -12.580 -0.680 1.00 66.88 94 ILE A O 1
ATOM 740 N N . PRO A 1 95 ? 2.943 -11.529 -1.997 1.00 66.38 95 PRO A N 1
ATOM 741 C CA . PRO A 1 95 ? 2.685 -12.714 -2.799 1.00 66.38 95 PRO A CA 1
ATOM 742 C C . PRO A 1 95 ? 3.928 -13.069 -3.617 1.00 66.38 95 PRO A C 1
ATOM 744 O O . PRO A 1 95 ? 4.508 -12.190 -4.251 1.00 66.38 95 PRO A O 1
ATOM 747 N N . THR A 1 96 ? 4.278 -14.354 -3.680 1.00 72.69 96 THR A N 1
ATOM 748 C CA . THR A 1 96 ? 5.389 -14.828 -4.514 1.00 72.69 96 THR A CA 1
ATOM 749 C C . THR A 1 96 ? 5.197 -14.424 -5.974 1.00 72.69 96 THR A C 1
ATOM 751 O O . THR A 1 96 ? 4.073 -14.433 -6.497 1.00 72.69 96 THR A O 1
ATOM 754 N N . LEU A 1 97 ? 6.305 -14.097 -6.639 1.00 76.81 97 LEU A N 1
ATOM 755 C CA . LEU A 1 97 ? 6.300 -13.756 -8.055 1.00 76.81 97 LEU A CA 1
ATOM 756 C C . LEU A 1 97 ? 5.750 -14.929 -8.889 1.00 76.81 97 LEU A C 1
ATOM 758 O O . LEU A 1 97 ? 6.060 -16.090 -8.607 1.00 76.81 97 LEU A O 1
ATOM 762 N N . PRO A 1 98 ? 4.917 -14.662 -9.907 1.00 77.38 98 PRO A N 1
ATOM 763 C CA . PRO A 1 98 ? 4.426 -15.708 -10.794 1.00 77.38 98 PRO A CA 1
ATOM 764 C C . PRO A 1 98 ? 5.562 -16.390 -11.564 1.00 77.38 98 PRO A C 1
ATOM 766 O O . PRO A 1 98 ? 6.524 -15.736 -11.947 1.00 77.38 98 PRO A O 1
ATOM 769 N N . THR A 1 99 ? 5.404 -17.668 -11.915 1.00 78.44 99 THR A N 1
ATOM 770 C CA . THR A 1 99 ? 6.424 -18.454 -12.642 1.00 78.44 99 THR A CA 1
ATOM 771 C C . THR A 1 99 ? 6.816 -17.868 -14.009 1.00 78.44 99 THR A C 1
ATOM 773 O O . THR A 1 99 ? 7.921 -18.106 -14.487 1.00 78.44 99 THR A O 1
ATOM 776 N N . PHE A 1 100 ? 5.937 -17.077 -14.637 1.00 78.69 100 PHE A N 1
ATOM 777 C CA . PHE A 1 100 ? 6.233 -16.383 -15.899 1.00 78.69 100 PHE A CA 1
ATOM 778 C C . PHE A 1 100 ? 7.114 -15.132 -15.717 1.00 78.69 100 PHE A C 1
ATOM 780 O O . PHE A 1 100 ? 7.546 -14.549 -16.709 1.00 78.69 100 PHE A O 1
ATOM 787 N N . TYR A 1 101 ? 7.348 -14.679 -14.478 1.00 80.31 101 TYR A N 1
ATOM 788 C CA . TYR A 1 101 ? 8.102 -13.462 -14.189 1.00 80.31 101 TYR A CA 1
ATOM 789 C C . TYR A 1 101 ? 9.609 -13.743 -14.224 1.00 80.31 101 TYR A C 1
ATOM 791 O O . TYR A 1 101 ? 10.201 -14.158 -13.230 1.00 80.31 101 TYR A O 1
ATOM 799 N N . GLN A 1 102 ? 10.222 -13.533 -15.392 1.00 78.75 102 GLN A N 1
ATOM 800 C CA . GLN A 1 102 ? 11.648 -13.766 -15.638 1.00 78.75 102 GLN A CA 1
ATOM 801 C C . GLN A 1 102 ? 12.310 -12.483 -16.168 1.00 78.75 102 GLN A C 1
ATOM 803 O O . GLN A 1 102 ? 12.547 -12.361 -17.372 1.00 78.75 102 GLN A O 1
ATOM 808 N N . PRO A 1 103 ? 12.620 -11.515 -15.284 1.00 77.38 103 PRO A N 1
ATOM 809 C CA . PRO A 1 103 ? 13.125 -10.201 -15.684 1.00 77.38 103 PRO A CA 1
ATOM 810 C C . PRO A 1 103 ? 14.478 -10.257 -16.405 1.00 77.38 103 PRO A C 1
ATOM 812 O O . PRO A 1 103 ? 14.789 -9.367 -17.190 1.00 77.38 103 PRO A O 1
ATOM 815 N N . SER A 1 104 ? 15.256 -11.325 -16.207 1.00 76.19 104 SER A N 1
ATOM 816 C CA . SER A 1 104 ? 16.532 -11.554 -16.895 1.00 76.19 104 SER A CA 1
ATOM 817 C C . SER A 1 104 ? 16.395 -11.712 -18.414 1.00 76.19 104 SER A C 1
ATOM 819 O O . SER A 1 104 ? 17.371 -11.519 -19.132 1.00 76.19 104 SER A O 1
ATOM 821 N N . LEU A 1 105 ? 15.202 -12.063 -18.911 1.00 75.81 105 LEU A N 1
ATOM 822 C CA . LEU A 1 105 ? 14.916 -12.225 -20.341 1.00 75.81 105 LEU A CA 1
ATOM 823 C C . LEU A 1 105 ? 14.344 -10.954 -20.990 1.00 75.81 105 LEU A C 1
ATOM 825 O O . LEU A 1 105 ? 14.077 -10.954 -22.194 1.00 75.81 105 LEU A O 1
ATOM 829 N N . TRP A 1 106 ? 14.122 -9.892 -20.212 1.00 80.81 106 TRP A N 1
ATOM 830 C CA . TRP A 1 106 ? 13.397 -8.693 -20.637 1.00 80.81 106 TRP A CA 1
ATOM 831 C C . TRP A 1 106 ? 14.307 -7.475 -20.782 1.00 80.81 106 TRP A C 1
ATOM 833 O O . TRP A 1 106 ? 15.461 -7.454 -20.345 1.00 80.81 106 TRP A O 1
ATOM 843 N N . THR A 1 107 ? 13.770 -6.431 -21.404 1.00 79.69 107 THR A N 1
ATOM 844 C CA . THR A 1 107 ? 14.443 -5.143 -21.553 1.00 79.69 107 THR A CA 1
ATOM 845 C C . THR A 1 107 ? 14.605 -4.482 -20.187 1.00 79.69 107 THR A C 1
ATOM 847 O O . THR A 1 107 ? 13.627 -4.204 -19.497 1.00 79.69 107 THR A O 1
ATOM 850 N N . ARG A 1 108 ? 15.852 -4.221 -19.781 1.00 82.06 108 ARG A N 1
ATOM 851 C CA . ARG A 1 108 ? 16.146 -3.588 -18.490 1.00 82.06 108 ARG A CA 1
ATOM 852 C C . ARG A 1 108 ? 15.790 -2.097 -18.548 1.00 82.06 108 ARG A C 1
ATOM 854 O O . ARG A 1 108 ? 16.331 -1.407 -19.418 1.00 82.06 108 ARG A O 1
ATOM 861 N N . PRO A 1 109 ? 14.945 -1.571 -17.640 1.00 82.38 109 PRO A N 1
ATOM 862 C CA . PRO A 1 109 ? 14.713 -0.142 -17.568 1.00 82.38 109 PRO A CA 1
ATOM 863 C C . PRO A 1 109 ? 16.006 0.575 -17.157 1.00 82.38 109 PRO A C 1
ATOM 865 O O . PRO A 1 109 ? 16.812 0.062 -16.372 1.00 82.38 109 PRO A O 1
ATOM 868 N N . LEU A 1 110 ? 16.216 1.747 -17.745 1.00 84.06 110 LEU A N 1
ATOM 869 C CA . LEU A 1 110 ? 17.406 2.571 -17.583 1.00 84.06 110 LEU A CA 1
ATOM 870 C C . LEU A 1 110 ? 17.090 3.754 -16.674 1.00 84.06 110 LEU A C 1
ATOM 872 O O . LEU A 1 110 ? 16.076 4.432 -16.856 1.00 84.06 110 LEU A O 1
ATOM 876 N N . LEU A 1 111 ? 17.985 4.043 -15.739 1.00 84.12 111 LEU A N 1
ATOM 877 C CA . LEU A 1 111 ? 17.891 5.216 -14.877 1.00 84.12 111 LEU A CA 1
ATOM 878 C C . LEU A 1 111 ? 18.156 6.497 -15.681 1.00 84.12 111 LEU A C 1
ATOM 880 O O . LEU A 1 111 ? 19.119 6.576 -16.443 1.00 84.12 111 LEU A O 1
ATOM 884 N N . LYS A 1 112 ? 17.341 7.539 -15.477 1.00 83.06 112 LYS A N 1
ATOM 885 C CA . LYS A 1 112 ? 17.520 8.857 -16.115 1.00 83.06 112 LYS A CA 1
ATOM 886 C C . LYS A 1 112 ? 18.835 9.525 -15.711 1.00 83.06 112 LYS A C 1
ATOM 888 O O . LYS A 1 112 ? 19.434 10.218 -16.523 1.00 83.06 112 LYS A O 1
ATOM 893 N N . ALA A 1 113 ? 19.266 9.324 -14.464 1.00 76.62 113 ALA A N 1
ATOM 894 C CA . ALA A 1 113 ? 20.402 10.032 -13.879 1.00 76.62 113 ALA A CA 1
ATOM 895 C C . ALA A 1 113 ? 21.758 9.626 -14.477 1.00 76.62 113 ALA A C 1
ATOM 897 O O . ALA A 1 113 ? 22.656 10.454 -14.581 1.00 76.62 113 ALA A O 1
ATOM 898 N N . ASN A 1 114 ? 21.924 8.356 -14.851 1.00 77.38 114 ASN A N 1
ATOM 899 C CA . ASN A 1 114 ? 23.223 7.809 -15.254 1.00 77.38 114 ASN A CA 1
ATOM 900 C C . ASN A 1 114 ? 23.146 6.822 -16.432 1.00 77.38 114 ASN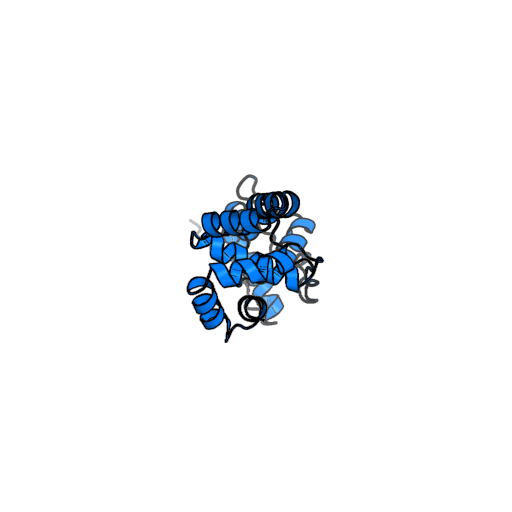 A C 1
ATOM 902 O O . ASN A 1 114 ? 24.148 6.185 -16.749 1.00 77.38 114 ASN A O 1
ATOM 906 N N . ALA A 1 115 ? 21.970 6.665 -17.053 1.00 77.12 115 ALA A N 1
ATOM 907 C CA . ALA A 1 115 ? 21.697 5.695 -18.116 1.00 77.12 115 ALA A CA 1
ATOM 908 C C . ALA A 1 115 ? 22.077 4.241 -17.768 1.00 77.12 115 ALA A C 1
ATOM 910 O O . ALA A 1 115 ? 22.207 3.404 -18.663 1.00 77.12 115 ALA A O 1
ATOM 911 N N . GLN A 1 116 ? 22.246 3.916 -16.481 1.00 80.06 116 GLN A N 1
ATOM 912 C CA . GLN A 1 116 ? 22.546 2.558 -16.049 1.00 80.06 116 GLN A CA 1
ATOM 913 C C . GLN A 1 116 ? 21.279 1.712 -16.056 1.00 80.06 116 GLN A C 1
ATOM 915 O O . GLN A 1 116 ? 20.186 2.180 -15.730 1.00 80.06 116 GLN A O 1
ATOM 920 N N . SER A 1 117 ? 21.445 0.439 -16.402 1.00 82.62 117 SER A N 1
ATOM 921 C CA . SER A 1 117 ? 20.388 -0.558 -16.288 1.00 82.62 117 SER A CA 1
ATOM 922 C C . SER A 1 117 ? 20.112 -0.894 -14.830 1.00 82.62 117 SER A C 1
ATOM 924 O O . SER A 1 117 ? 21.057 -1.127 -14.073 1.00 82.62 117 SER A O 1
ATOM 926 N N . LEU A 1 118 ? 18.836 -1.015 -14.466 1.00 80.50 118 LEU A N 1
ATOM 927 C CA . LEU A 1 118 ? 18.443 -1.534 -13.159 1.00 80.50 118 LEU A CA 1
ATOM 928 C C . LEU A 1 118 ? 19.044 -2.935 -12.918 1.00 80.50 118 LEU A C 1
ATOM 930 O O . LEU A 1 118 ? 19.004 -3.778 -13.824 1.00 80.50 118 LEU A O 1
ATOM 934 N N . PRO A 1 119 ? 19.600 -3.200 -11.720 1.00 81.25 119 PRO A N 1
ATOM 935 C CA . PRO A 1 119 ? 20.115 -4.518 -11.370 1.00 81.25 119 PRO A CA 1
ATOM 936 C C . PRO A 1 119 ? 18.974 -5.532 -11.219 1.00 81.25 119 PRO A C 1
ATOM 938 O O . PRO A 1 119 ? 17.829 -5.166 -10.950 1.00 81.25 119 PRO A O 1
ATOM 941 N N . ASP A 1 120 ? 19.291 -6.823 -11.341 1.00 76.62 120 ASP A N 1
ATOM 942 C CA . ASP A 1 120 ? 18.291 -7.898 -11.275 1.00 76.62 120 ASP A CA 1
ATOM 943 C C . ASP A 1 120 ? 17.532 -7.918 -9.934 1.00 76.62 120 ASP A C 1
ATOM 945 O O . ASP A 1 120 ? 16.326 -8.160 -9.912 1.00 76.62 120 ASP A O 1
ATOM 949 N N . SER A 1 121 ? 18.194 -7.563 -8.825 1.00 78.44 121 SER A N 1
ATOM 950 C CA . SER A 1 121 ? 17.548 -7.397 -7.515 1.00 78.44 121 SER A CA 1
ATOM 951 C C . SER A 1 121 ? 16.464 -6.313 -7.526 1.00 78.44 121 SER A C 1
ATOM 953 O O . SER A 1 121 ? 15.379 -6.517 -6.987 1.00 78.44 121 SER A O 1
ATOM 955 N N . ALA A 1 122 ? 16.706 -5.188 -8.204 1.00 81.12 122 ALA A N 1
ATOM 956 C CA . ALA A 1 122 ? 15.721 -4.117 -8.325 1.00 81.12 122 ALA A CA 1
ATOM 957 C C . ALA A 1 122 ? 14.525 -4.533 -9.197 1.00 81.12 122 ALA A C 1
ATOM 959 O O . ALA A 1 122 ? 13.398 -4.125 -8.926 1.00 81.12 122 ALA A O 1
ATOM 960 N N . LEU A 1 123 ? 14.738 -5.384 -10.206 1.00 80.69 123 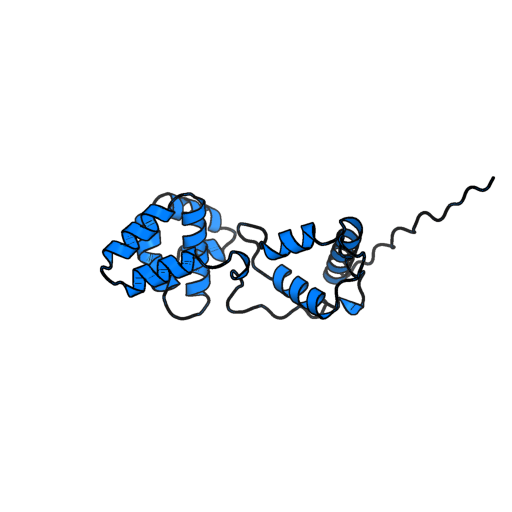LEU A N 1
ATOM 961 C CA . LEU A 1 123 ? 13.657 -5.924 -11.038 1.00 80.69 123 LEU A CA 1
ATOM 962 C C . LEU A 1 123 ? 12.774 -6.927 -10.287 1.00 80.69 123 LEU A C 1
ATOM 964 O O . LEU A 1 123 ? 11.570 -6.992 -10.551 1.00 80.69 123 LEU A O 1
ATOM 968 N N . LEU A 1 124 ? 13.342 -7.693 -9.351 1.00 80.38 124 LEU A N 1
ATOM 969 C CA . LEU A 1 124 ? 12.571 -8.562 -8.457 1.00 80.38 124 LEU A CA 1
ATOM 970 C C . LEU A 1 124 ? 11.676 -7.732 -7.532 1.00 80.38 124 LEU A C 1
ATOM 972 O O . LEU A 1 124 ? 10.466 -7.956 -7.511 1.00 80.38 124 LEU A O 1
ATOM 976 N N . HIS A 1 125 ? 12.234 -6.711 -6.875 1.00 79.81 125 HIS A N 1
ATOM 977 C CA . HIS A 1 125 ? 11.464 -5.809 -6.013 1.00 79.81 125 HIS A CA 1
ATOM 978 C C . HIS A 1 125 ? 10.389 -5.034 -6.774 1.00 79.81 125 HIS A C 1
ATOM 980 O O . HIS A 1 125 ? 9.271 -4.889 -6.292 1.00 79.81 125 H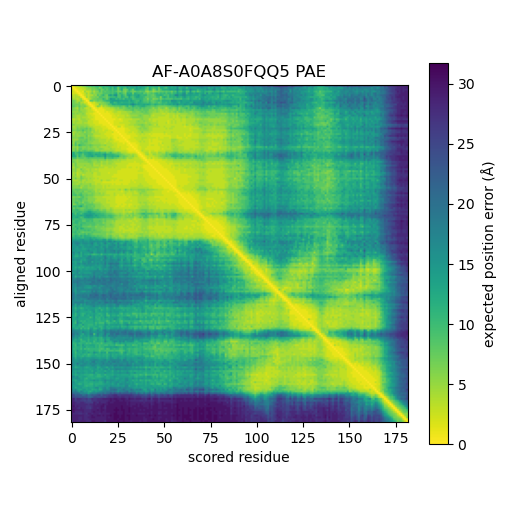IS A O 1
ATOM 986 N N . LEU A 1 126 ? 10.677 -4.588 -7.997 1.00 80.81 126 LEU A N 1
ATOM 987 C CA . LEU A 1 126 ? 9.676 -3.962 -8.861 1.00 80.81 126 LEU A CA 1
ATOM 988 C C . LEU A 1 126 ? 8.523 -4.933 -9.157 1.00 80.81 126 LEU A C 1
ATOM 990 O O . LEU A 1 126 ? 7.355 -4.545 -9.111 1.00 80.81 126 LEU A O 1
ATOM 994 N N . GLY A 1 127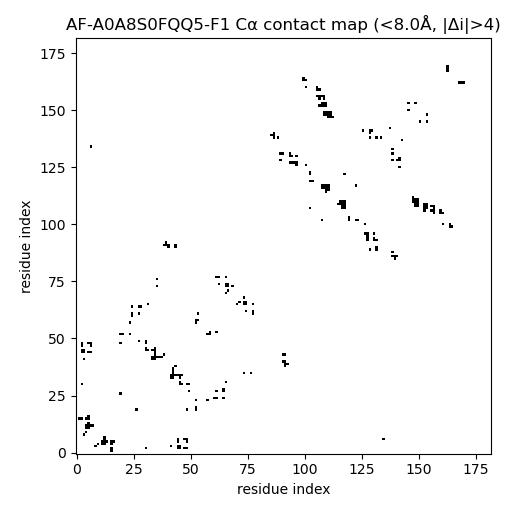 ? 8.833 -6.208 -9.396 1.00 80.38 127 GLY A N 1
ATOM 995 C CA . GLY A 1 127 ? 7.832 -7.258 -9.570 1.00 80.38 127 GLY A CA 1
ATOM 996 C C . GLY A 1 127 ? 6.962 -7.454 -8.331 1.00 80.38 127 GLY A C 1
ATOM 997 O O . GLY A 1 127 ? 5.743 -7.574 -8.450 1.00 80.38 127 GLY A O 1
ATOM 998 N N . GLU A 1 128 ? 7.570 -7.449 -7.146 1.00 80.69 128 GLU A N 1
ATOM 999 C CA . GLU A 1 128 ? 6.864 -7.535 -5.864 1.00 80.69 128 GLU A CA 1
ATOM 1000 C C . GLU A 1 128 ? 5.949 -6.321 -5.659 1.00 80.69 128 GLU A C 1
ATOM 1002 O O . GLU A 1 12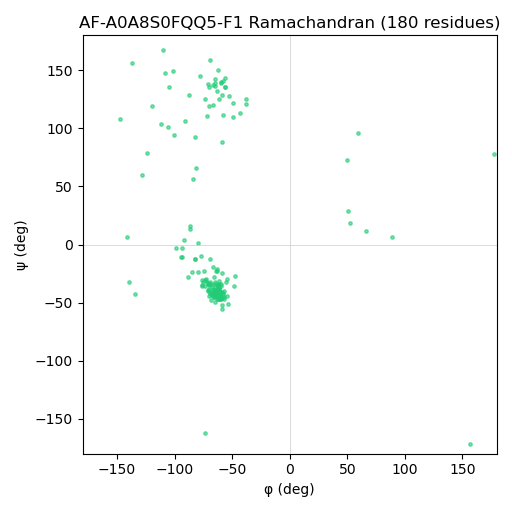8 ? 4.774 -6.489 -5.336 1.00 80.69 128 GLU A O 1
ATOM 1007 N N . MET A 1 129 ? 6.428 -5.110 -5.957 1.00 81.88 129 MET A N 1
ATOM 1008 C CA . MET A 1 129 ? 5.630 -3.881 -5.882 1.00 81.88 129 MET A CA 1
ATOM 1009 C C . MET A 1 129 ? 4.432 -3.905 -6.841 1.00 81.88 129 MET A C 1
ATOM 1011 O O . MET A 1 129 ? 3.337 -3.479 -6.480 1.00 81.88 129 MET A O 1
ATOM 1015 N N . LEU A 1 130 ? 4.594 -4.451 -8.052 1.00 78.19 130 LEU A N 1
ATOM 1016 C CA . LEU A 1 130 ? 3.489 -4.634 -9.004 1.00 78.19 130 LEU A CA 1
ATOM 1017 C C . LEU A 1 130 ? 2.449 -5.663 -8.533 1.00 78.19 130 LEU A C 1
ATOM 1019 O O . LEU A 1 130 ? 1.324 -5.674 -9.037 1.00 78.19 130 LEU A O 1
ATOM 1023 N N . ARG A 1 131 ? 2.803 -6.535 -7.581 1.00 77.25 131 ARG A N 1
ATOM 1024 C CA . ARG A 1 131 ? 1.876 -7.492 -6.956 1.00 77.25 131 ARG A CA 1
ATOM 1025 C C . ARG A 1 131 ? 1.056 -6.874 -5.833 1.00 77.25 131 ARG A C 1
ATOM 1027 O O . ARG A 1 131 ? 0.092 -7.512 -5.398 1.00 77.25 131 ARG A O 1
ATOM 1034 N N . PHE A 1 132 ? 1.407 -5.678 -5.363 1.00 73.75 132 PHE A N 1
ATOM 1035 C CA . PHE A 1 132 ? 0.644 -5.015 -4.317 1.00 73.75 132 PHE A CA 1
ATOM 1036 C C . PHE A 1 132 ? -0.763 -4.681 -4.830 1.00 73.75 132 PHE A C 1
ATOM 1038 O O . PHE A 1 132 ? -0.918 -4.281 -5.988 1.00 73.75 132 PHE A O 1
ATOM 1045 N N . PRO A 1 133 ? -1.813 -4.873 -4.011 1.00 63.66 133 PRO A N 1
ATOM 1046 C CA . PRO A 1 133 ? -3.168 -4.501 -4.397 1.00 63.66 133 PRO A CA 1
ATOM 1047 C C . PRO A 1 133 ? -3.239 -3.003 -4.744 1.00 63.66 133 PRO A C 1
ATOM 1049 O O . PRO A 1 133 ? -3.099 -2.151 -3.875 1.00 63.66 133 PRO A O 1
ATOM 1052 N N . GLN A 1 134 ? -3.452 -2.674 -6.021 1.00 62.06 134 GLN A N 1
ATOM 1053 C CA . GLN A 1 134 ? -3.570 -1.293 -6.517 1.00 62.06 134 GLN A CA 1
ATOM 1054 C C . GLN A 1 134 ? -5.004 -0.763 -6.329 1.00 62.06 134 GLN A C 1
ATOM 1056 O O . GLN A 1 134 ? -5.691 -0.454 -7.301 1.00 62.06 134 GLN A O 1
ATOM 1061 N N . GLU A 1 135 ? -5.522 -0.783 -5.099 1.00 56.34 135 GLU A N 1
ATOM 1062 C CA . GLU A 1 135 ? -6.970 -0.640 -4.866 1.00 56.34 135 GLU A CA 1
ATOM 1063 C C . GLU A 1 135 ? -7.484 0.806 -4.796 1.00 56.34 135 GLU A C 1
ATOM 1065 O O . GLU A 1 135 ? -8.652 1.021 -5.124 1.00 56.34 135 GLU A O 1
ATOM 1070 N N . GLU A 1 136 ? -6.629 1.780 -4.459 1.00 53.09 136 GLU A N 1
ATOM 1071 C CA . GLU A 1 136 ? -6.984 3.214 -4.393 1.00 53.09 136 GLU A CA 1
ATOM 1072 C C . GLU A 1 136 ? -5.965 4.147 -5.047 1.00 53.09 136 GLU A C 1
ATOM 1074 O O . GLU A 1 136 ? -6.350 5.059 -5.778 1.00 53.09 136 GLU A O 1
ATOM 1079 N N . ALA A 1 137 ? -4.674 3.902 -4.835 1.00 61.72 137 ALA A N 1
ATOM 1080 C CA . ALA A 1 137 ? -3.597 4.683 -5.422 1.00 61.72 137 ALA A CA 1
ATOM 1081 C C . ALA A 1 137 ? -2.479 3.763 -5.919 1.00 61.72 137 ALA A C 1
ATOM 1083 O O . ALA A 1 137 ? -2.316 2.630 -5.455 1.00 61.72 137 ALA A O 1
ATOM 1084 N N . LEU A 1 138 ? -1.698 4.257 -6.882 1.00 68.19 138 LEU A N 1
ATOM 1085 C CA . LEU A 1 138 ? -0.450 3.603 -7.257 1.00 68.19 138 LEU A CA 1
ATOM 1086 C C . LEU A 1 138 ? 0.488 3.632 -6.053 1.00 68.19 138 LEU A C 1
ATOM 1088 O O . LEU A 1 138 ? 0.670 4.681 -5.437 1.00 68.19 138 LEU A O 1
ATOM 1092 N N . TYR A 1 139 ? 1.093 2.485 -5.742 1.00 72.19 139 TYR A N 1
ATOM 1093 C CA . TYR A 1 139 ? 2.094 2.401 -4.687 1.00 72.19 139 TYR A CA 1
ATOM 1094 C C . TYR A 1 139 ? 3.183 3.468 -4.921 1.00 72.19 139 TYR A C 1
ATOM 1096 O O . TYR A 1 139 ? 3.727 3.518 -6.030 1.00 72.19 139 TYR A O 1
ATOM 1104 N N . PRO A 1 140 ? 3.518 4.315 -3.928 1.00 75.00 140 PRO A N 1
ATOM 1105 C CA . PRO A 1 140 ? 4.452 5.428 -4.112 1.00 75.00 140 PRO A CA 1
ATOM 1106 C C . PRO A 1 140 ? 5.816 5.007 -4.665 1.00 75.00 140 PRO A C 1
ATOM 1108 O O . PRO A 1 140 ? 6.398 5.730 -5.472 1.00 75.00 140 PRO A O 1
ATOM 1111 N N . GLY A 1 141 ? 6.290 3.799 -4.337 1.00 77.56 141 GLY A N 1
ATOM 1112 C CA . GLY A 1 141 ? 7.522 3.258 -4.916 1.00 77.56 141 GLY A CA 1
ATOM 1113 C C . GLY A 1 141 ? 7.450 3.080 -6.438 1.00 77.56 141 GLY A C 1
ATOM 1114 O O . GLY A 1 141 ? 8.443 3.295 -7.124 1.00 77.56 141 GLY A O 1
ATOM 1115 N N . LEU A 1 142 ? 6.272 2.792 -7.007 1.00 79.56 142 LEU A N 1
ATOM 1116 C CA . LEU A 1 142 ? 6.086 2.745 -8.465 1.00 79.56 142 LEU A CA 1
ATOM 1117 C C . LEU A 1 142 ? 6.157 4.141 -9.099 1.00 79.56 142 LEU A C 1
ATOM 1119 O O . LEU A 1 142 ? 6.647 4.272 -10.220 1.00 79.56 142 LEU A O 1
ATOM 1123 N N . LEU A 1 143 ? 5.696 5.182 -8.395 1.00 80.06 143 LEU A N 1
ATOM 1124 C CA . LEU A 1 143 ? 5.837 6.568 -8.853 1.00 80.06 143 LEU A CA 1
ATOM 1125 C C . LEU A 1 143 ? 7.310 6.988 -8.850 1.00 80.06 143 LEU A C 1
ATOM 1127 O O . LEU A 1 143 ? 7.790 7.516 -9.848 1.00 80.06 143 LEU A O 1
ATOM 1131 N N . GLN A 1 144 ? 8.055 6.638 -7.799 1.00 79.62 144 GLN A N 1
ATOM 1132 C CA . GLN A 1 144 ? 9.500 6.877 -7.737 1.00 79.62 144 GLN A CA 1
ATOM 1133 C C . GLN A 1 144 ? 10.253 6.149 -8.854 1.00 79.62 144 GLN A C 1
ATOM 1135 O O . GLN A 1 144 ? 11.117 6.740 -9.495 1.00 79.62 144 GLN A O 1
ATOM 1140 N N . VAL A 1 145 ? 9.900 4.893 -9.150 1.00 81.81 145 VAL A N 1
ATOM 1141 C CA . VAL A 1 145 ? 10.485 4.144 -10.276 1.00 81.81 145 VAL A CA 1
ATOM 1142 C C . VAL A 1 145 ? 10.175 4.821 -11.613 1.00 81.81 145 VAL A C 1
ATOM 1144 O O . VAL A 1 145 ? 11.068 4.952 -12.453 1.00 81.81 145 VAL A O 1
ATOM 1147 N N . LYS A 1 146 ? 8.937 5.288 -11.816 1.00 82.31 146 LYS A N 1
ATOM 1148 C CA . LYS A 1 146 ? 8.532 6.031 -13.019 1.00 82.31 146 LYS A CA 1
ATOM 1149 C C . LYS A 1 146 ? 9.312 7.344 -13.172 1.00 82.31 146 LYS A C 1
ATOM 1151 O O . LYS A 1 146 ? 9.686 7.713 -14.287 1.00 82.31 146 LYS A O 1
ATOM 1156 N N . ASP A 1 147 ? 9.581 8.036 -12.072 1.00 81.75 147 ASP A N 1
ATOM 1157 C CA . ASP A 1 147 ? 10.340 9.284 -12.092 1.00 81.75 147 ASP A CA 1
ATOM 1158 C C . ASP A 1 147 ? 11.840 9.036 -12.279 1.00 81.75 147 ASP A C 1
ATOM 1160 O O . ASP A 1 147 ? 12.484 9.766 -13.034 1.00 81.75 147 ASP A O 1
ATOM 1164 N N . ALA A 1 148 ? 12.378 7.961 -11.703 1.00 80.88 148 ALA A N 1
ATOM 1165 C CA . ALA A 1 148 ? 13.786 7.592 -11.797 1.00 80.88 148 ALA A CA 1
ATOM 1166 C C . ALA A 1 148 ? 14.183 6.977 -13.151 1.00 80.88 148 ALA A C 1
ATOM 1168 O O . ALA A 1 148 ? 15.328 7.147 -13.572 1.00 80.88 148 ALA A O 1
ATOM 1169 N N . CYS A 1 149 ? 13.278 6.280 -13.848 1.00 82.94 149 CYS A N 1
ATOM 1170 C CA . CYS A 1 149 ? 13.581 5.552 -15.090 1.00 82.94 149 CYS A CA 1
ATOM 1171 C C . CYS A 1 149 ? 13.140 6.299 -16.352 1.00 82.94 149 CYS A C 1
ATOM 1173 O O . CYS A 1 149 ? 12.152 7.033 -16.340 1.00 82.94 149 CYS A O 1
ATOM 1175 N N . THR A 1 150 ? 13.847 6.109 -17.471 1.00 84.31 150 THR A N 1
ATOM 1176 C CA . THR A 1 150 ? 13.455 6.693 -18.763 1.00 84.31 150 THR A CA 1
ATOM 1177 C C . THR A 1 150 ? 12.145 6.082 -19.263 1.00 84.31 150 THR A C 1
ATOM 1179 O O . THR A 1 150 ? 11.954 4.867 -19.209 1.00 84.31 150 THR A O 1
ATOM 1182 N N . THR A 1 151 ? 11.248 6.923 -19.785 1.00 82.25 151 THR A N 1
ATOM 1183 C CA . THR A 1 151 ? 9.914 6.502 -20.243 1.00 82.25 151 THR A CA 1
ATOM 1184 C C . THR A 1 151 ? 9.985 5.407 -21.308 1.00 82.25 151 THR A C 1
ATOM 1186 O O . THR A 1 151 ? 9.222 4.448 -21.238 1.00 82.25 151 THR A O 1
ATOM 1189 N N . ASP A 1 152 ? 10.933 5.509 -22.244 1.00 80.75 152 ASP A N 1
ATOM 1190 C CA . ASP A 1 152 ? 11.090 4.547 -23.341 1.00 80.75 152 ASP A CA 1
ATOM 1191 C C . ASP A 1 152 ? 11.492 3.156 -22.834 1.00 80.75 152 ASP A C 1
ATOM 1193 O O . ASP A 1 152 ? 10.901 2.152 -23.225 1.00 80.75 152 ASP A O 1
ATOM 1197 N N . SER A 1 153 ? 12.462 3.082 -21.918 1.00 81.50 153 SER A N 1
ATOM 1198 C CA . SER A 1 153 ? 12.927 1.798 -21.377 1.00 81.50 153 SER A CA 1
ATOM 1199 C C . SER A 1 153 ? 11.897 1.151 -20.445 1.00 81.50 153 SER A C 1
ATOM 1201 O O . SER A 1 153 ? 11.742 -0.070 -20.444 1.00 81.50 153 SER A O 1
ATOM 1203 N N . LEU A 1 154 ? 11.144 1.966 -19.697 1.00 83.00 154 LEU A N 1
ATOM 1204 C CA . LEU A 1 154 ? 10.036 1.506 -18.863 1.00 83.00 154 LEU A CA 1
ATOM 1205 C C . LEU A 1 154 ? 8.881 0.954 -19.718 1.00 83.00 154 LEU A C 1
ATOM 1207 O O . LEU A 1 154 ? 8.270 -0.046 -19.345 1.00 83.00 154 LEU A O 1
ATOM 1211 N N . ALA A 1 155 ? 8.588 1.581 -20.863 1.00 82.19 155 ALA A N 1
ATOM 1212 C CA . ALA A 1 155 ? 7.545 1.131 -21.783 1.00 82.19 155 ALA A CA 1
ATOM 1213 C C . ALA A 1 155 ? 7.884 -0.228 -22.413 1.00 82.19 155 ALA A C 1
ATOM 1215 O O . ALA A 1 155 ? 7.025 -1.109 -22.451 1.00 82.19 155 ALA A O 1
ATOM 1216 N N . GLU A 1 156 ? 9.134 -0.425 -22.841 1.00 84.12 156 GLU A N 1
ATOM 1217 C CA . GLU A 1 156 ? 9.610 -1.716 -23.357 1.00 84.12 156 GLU A CA 1
ATOM 1218 C C . GLU A 1 156 ? 9.555 -2.809 -22.274 1.00 84.12 156 GLU A C 1
ATOM 1220 O O . GLU A 1 156 ? 9.043 -3.899 -22.524 1.00 84.12 156 GLU A O 1
ATOM 1225 N N . PHE A 1 157 ? 9.970 -2.508 -21.036 1.00 84.94 157 PHE A N 1
ATOM 1226 C CA . PHE A 1 157 ? 9.841 -3.443 -19.911 1.00 84.94 157 PHE A CA 1
ATOM 1227 C C . PHE A 1 157 ? 8.377 -3.821 -19.623 1.00 84.94 157 PHE A C 1
ATOM 1229 O O . PHE A 1 157 ? 8.047 -4.999 -19.468 1.00 84.94 157 PHE A O 1
ATOM 1236 N N . ALA A 1 158 ? 7.476 -2.834 -19.569 1.00 83.56 158 ALA A N 1
ATOM 1237 C CA . ALA A 1 158 ? 6.049 -3.073 -19.350 1.00 83.56 158 ALA A CA 1
ATOM 1238 C C . ALA A 1 158 ? 5.437 -3.928 -20.473 1.00 83.56 158 ALA A C 1
ATOM 1240 O O . ALA A 1 158 ? 4.554 -4.755 -20.224 1.00 83.56 158 ALA A O 1
ATOM 1241 N N . TRP A 1 159 ? 5.929 -3.758 -21.701 1.00 83.06 159 TRP A N 1
ATOM 1242 C CA . TRP A 1 159 ? 5.517 -4.543 -22.855 1.00 83.06 159 TRP A CA 1
ATOM 1243 C C . TRP A 1 159 ? 6.000 -5.996 -22.790 1.00 83.06 159 TRP A C 1
ATOM 1245 O O . TRP A 1 159 ? 5.211 -6.916 -23.033 1.00 83.06 159 TRP A O 1
ATOM 1255 N N . ASP A 1 160 ? 7.261 -6.221 -22.415 1.00 83.81 160 ASP A N 1
ATOM 1256 C CA . ASP A 1 160 ? 7.819 -7.560 -22.203 1.00 83.81 160 ASP A CA 1
ATOM 1257 C C . ASP A 1 160 ? 7.049 -8.303 -21.096 1.00 83.81 160 ASP A C 1
ATOM 1259 O O . ASP A 1 160 ? 6.643 -9.454 -21.282 1.00 83.81 160 ASP A O 1
ATOM 1263 N N . LEU A 1 161 ? 6.731 -7.618 -19.990 1.00 84.38 161 LEU A N 1
ATOM 1264 C CA . LEU A 1 161 ? 5.903 -8.153 -18.904 1.00 84.38 161 LEU A CA 1
ATOM 1265 C C . LEU A 1 161 ? 4.491 -8.539 -19.381 1.00 84.38 161 LEU A C 1
ATOM 1267 O O . LEU A 1 161 ? 3.994 -9.624 -19.059 1.00 84.38 161 LEU A O 1
ATOM 1271 N N . PHE A 1 162 ? 3.830 -7.673 -20.156 1.00 81.81 162 PHE A N 1
ATOM 1272 C CA . PHE A 1 162 ? 2.502 -7.946 -20.716 1.00 81.81 162 PHE A CA 1
ATOM 1273 C C . PHE A 1 162 ? 2.523 -9.142 -21.677 1.00 81.81 162 PHE A C 1
ATOM 1275 O O . PHE A 1 162 ? 1.641 -10.006 -21.638 1.00 81.81 162 PHE A O 1
ATOM 1282 N N . THR A 1 163 ? 3.555 -9.225 -22.512 1.00 82.44 163 THR A N 1
ATOM 1283 C CA . THR A 1 163 ? 3.758 -10.315 -23.470 1.00 82.44 163 THR A CA 1
ATOM 1284 C C . THR A 1 163 ? 4.004 -11.640 -22.751 1.00 82.44 163 THR A C 1
ATOM 1286 O O . THR A 1 163 ? 3.359 -12.641 -23.069 1.00 82.44 163 THR A O 1
ATOM 1289 N N . ALA A 1 164 ? 4.853 -11.643 -21.720 1.00 83.31 164 ALA A N 1
ATOM 1290 C CA . ALA A 1 164 ? 5.111 -12.817 -20.890 1.00 83.31 164 ALA A CA 1
ATOM 1291 C C . ALA A 1 164 ? 3.843 -13.290 -20.163 1.00 83.31 164 ALA A C 1
ATOM 1293 O O . ALA A 1 164 ? 3.600 -14.490 -20.040 1.00 83.31 164 ALA A O 1
ATOM 1294 N N . ARG A 1 165 ? 2.988 -12.353 -19.727 1.00 78.44 165 ARG A N 1
ATOM 1295 C CA . ARG A 1 165 ? 1.708 -12.680 -19.087 1.00 78.44 165 ARG A CA 1
ATOM 1296 C C . ARG A 1 165 ? 0.679 -13.263 -20.058 1.00 78.44 165 ARG A C 1
ATOM 1298 O O . ARG A 1 165 ? -0.097 -14.128 -19.656 1.00 78.44 165 ARG A O 1
ATOM 1305 N N . THR A 1 166 ? 0.623 -12.756 -21.287 1.00 78.06 166 THR A N 1
ATOM 1306 C CA . THR A 1 166 ? -0.407 -13.113 -22.280 1.00 78.06 166 THR A CA 1
ATOM 1307 C C . THR A 1 166 ? 0.013 -14.234 -23.231 1.00 78.06 166 THR A C 1
ATOM 1309 O O . THR A 1 166 ? -0.831 -14.749 -23.962 1.00 78.06 166 THR A O 1
ATOM 1312 N N . GLY A 1 167 ? 1.293 -14.620 -23.241 1.00 69.44 167 GLY A N 1
ATOM 1313 C CA . GLY A 1 167 ? 1.831 -15.661 -24.121 1.00 69.44 167 GLY A CA 1
ATOM 1314 C C . GLY A 1 167 ? 1.811 -15.295 -25.611 1.00 69.44 167 GLY A C 1
ATOM 1315 O O . GLY A 1 167 ? 2.011 -16.169 -26.450 1.00 69.44 167 GLY A O 1
ATOM 1316 N N . ARG A 1 168 ? 1.549 -14.026 -25.964 1.00 58.31 168 ARG A N 1
ATOM 1317 C CA . ARG A 1 168 ? 1.483 -13.548 -27.353 1.00 58.31 168 ARG A CA 1
ATOM 1318 C C . ARG A 1 168 ? 2.720 -12.725 -27.715 1.00 58.31 168 ARG A C 1
ATOM 1320 O O . ARG A 1 168 ? 2.752 -11.539 -27.398 1.00 58.31 168 ARG A O 1
ATOM 1327 N N . PRO A 1 169 ? 3.704 -13.288 -28.433 1.00 50.72 169 PRO A N 1
ATOM 1328 C CA . PRO A 1 169 ? 4.785 -12.492 -28.994 1.00 50.72 169 PRO A CA 1
ATOM 1329 C C . PRO A 1 169 ? 4.241 -11.655 -30.159 1.00 50.72 169 PRO A C 1
ATOM 1331 O O . PRO A 1 169 ? 3.897 -12.187 -31.212 1.00 50.72 169 PRO A O 1
ATOM 1334 N N . LEU A 1 170 ? 4.157 -10.334 -29.995 1.00 49.28 170 LEU A N 1
ATOM 1335 C CA . LEU A 1 170 ? 4.024 -9.424 -31.133 1.00 49.28 170 LEU A CA 1
ATOM 1336 C C . LEU A 1 170 ? 5.423 -9.073 -31.627 1.00 49.28 170 LEU A C 1
ATOM 1338 O O . LEU A 1 170 ? 6.291 -8.699 -30.839 1.00 49.28 170 LEU A O 1
ATOM 1342 N N . ALA A 1 171 ? 5.630 -9.237 -32.935 1.00 48.91 171 ALA A N 1
ATOM 1343 C CA . ALA A 1 171 ? 6.872 -8.932 -33.625 1.00 48.91 171 ALA A CA 1
ATOM 1344 C C . ALA A 1 171 ? 7.425 -7.591 -33.130 1.00 48.91 171 ALA A C 1
ATOM 134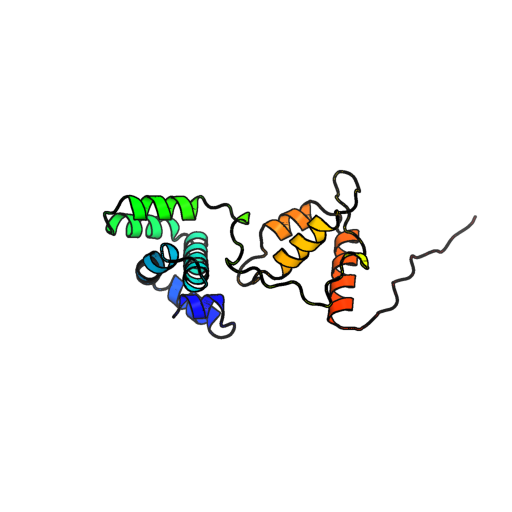6 O O . ALA A 1 171 ? 6.800 -6.549 -33.347 1.00 48.91 171 ALA A O 1
ATOM 1347 N N . ARG A 1 172 ? 8.580 -7.645 -32.445 1.00 45.81 172 ARG A N 1
ATOM 1348 C CA . ARG A 1 172 ? 9.351 -6.472 -32.013 1.00 45.81 172 ARG A CA 1
ATOM 1349 C C . ARG A 1 172 ? 9.275 -5.441 -33.127 1.00 45.81 172 ARG A C 1
ATOM 1351 O O . ARG A 1 172 ? 9.665 -5.762 -34.255 1.00 45.81 172 ARG A O 1
ATOM 1358 N N . ARG A 1 173 ? 8.760 -4.237 -32.841 1.00 42.19 173 ARG A N 1
ATOM 1359 C CA . ARG A 1 173 ? 8.856 -3.118 -33.784 1.00 42.19 173 ARG A CA 1
ATOM 1360 C C . ARG A 1 173 ? 10.316 -3.066 -34.206 1.00 42.19 173 ARG A C 1
ATOM 1362 O O . ARG A 1 173 ? 11.188 -2.766 -33.392 1.00 42.19 173 ARG A O 1
ATOM 1369 N N . ARG A 1 174 ? 10.592 -3.437 -35.462 1.00 39.78 174 ARG A N 1
ATOM 1370 C CA . ARG A 1 174 ? 11.910 -3.250 -36.059 1.00 39.78 174 ARG A CA 1
ATOM 1371 C C . ARG A 1 174 ? 12.273 -1.804 -35.758 1.00 39.78 174 ARG A C 1
ATOM 1373 O O . ARG A 1 174 ? 11.528 -0.903 -36.154 1.00 39.78 174 ARG A O 1
ATOM 1380 N N . LYS A 1 175 ? 13.397 -1.590 -35.062 1.00 44.28 175 LYS A N 1
ATOM 1381 C CA . LYS A 1 175 ? 14.113 -0.314 -35.124 1.00 44.28 175 LYS A CA 1
ATOM 1382 C C . LYS A 1 175 ? 14.015 0.143 -36.577 1.00 44.28 175 LYS A C 1
ATOM 1384 O O . LYS A 1 175 ? 14.347 -0.646 -37.466 1.00 44.28 175 LYS A O 1
ATOM 1389 N N . ARG A 1 176 ? 13.513 1.357 -36.828 1.00 39.34 176 ARG A N 1
ATOM 1390 C CA . ARG A 1 176 ? 13.663 1.999 -38.138 1.00 39.34 176 ARG A CA 1
ATOM 1391 C C . ARG A 1 176 ? 15.166 2.109 -38.393 1.00 39.34 176 ARG A C 1
ATOM 1393 O O . ARG A 1 176 ? 15.806 3.075 -38.008 1.00 39.34 176 ARG A O 1
ATOM 1400 N N . VAL A 1 177 ? 15.729 1.068 -38.988 1.00 48.66 177 VAL A N 1
ATOM 1401 C CA . VAL A 1 177 ? 16.981 1.115 -39.719 1.00 48.66 177 VAL A CA 1
ATOM 1402 C C . VAL A 1 177 ? 16.567 1.403 -41.153 1.00 48.66 177 VAL A C 1
ATOM 1404 O O . VAL A 1 177 ? 15.967 0.570 -41.826 1.00 48.66 177 VAL A O 1
ATOM 1407 N N . GLY A 1 178 ? 16.825 2.636 -41.559 1.00 35.88 178 GLY A N 1
ATOM 1408 C CA . GLY A 1 178 ? 16.560 3.215 -42.872 1.00 35.88 178 GLY A CA 1
ATOM 1409 C C . GLY A 1 178 ? 16.992 4.673 -42.762 1.00 35.88 178 GLY A C 1
ATOM 1410 O O . GLY A 1 178 ? 16.206 5.497 -42.321 1.00 35.88 178 GLY A O 1
ATOM 1411 N N . ARG A 1 179 ? 18.290 4.992 -42.811 1.00 40.31 179 ARG A N 1
ATOM 1412 C CA . ARG A 1 179 ? 19.181 4.928 -43.982 1.00 40.31 179 ARG A CA 1
ATOM 1413 C C . ARG A 1 179 ? 18.655 5.822 -45.115 1.00 40.31 179 ARG A C 1
ATOM 1415 O O . ARG A 1 179 ? 17.831 5.399 -45.910 1.00 40.31 179 ARG A O 1
ATOM 1422 N N . SER A 1 180 ? 19.198 7.032 -45.164 1.00 32.28 180 SER A N 1
ATOM 1423 C CA . SER A 1 180 ? 19.465 7.848 -46.358 1.00 32.28 180 SER A CA 1
ATOM 1424 C C . SER A 1 180 ? 20.743 8.611 -45.964 1.00 32.28 180 SER A C 1
ATOM 1426 O O . SER A 1 180 ? 20.696 9.312 -44.963 1.00 32.28 180 SER A O 1
ATOM 1428 N N . LEU A 1 181 ? 21.967 8.380 -46.460 1.00 41.47 181 LEU A N 1
ATOM 1429 C CA . LEU A 1 181 ? 22.467 8.192 -47.829 1.00 41.47 181 LEU A CA 1
ATOM 1430 C C . LEU A 1 181 ? 21.984 9.298 -48.771 1.00 41.47 181 LEU A C 1
ATOM 1432 O O . LEU A 1 181 ? 21.116 9.061 -49.604 1.00 41.47 181 LEU A O 1
ATOM 1436 N N . ARG A 1 182 ? 22.539 10.500 -48.623 1.00 39.97 182 ARG A N 1
ATOM 1437 C CA . ARG A 1 182 ? 23.495 11.131 -49.552 1.00 39.97 182 ARG A CA 1
ATOM 1438 C C . ARG A 1 182 ? 23.860 12.516 -49.041 1.00 39.97 182 ARG A C 1
ATOM 1440 O O . ARG A 1 182 ? 22.988 13.134 -48.398 1.00 39.97 182 ARG A O 1
#

Organism: Escherichia coli (NCBI:txid562)